Protein AF-A0A6T6HNT1-F1 (afdb_monomer_lite)

pLDDT: mean 76.23, std 19.54, range [31.5, 95.25]

Organism: NCBI:txid1486917

Foldseek 3Di:
DDDDDPDDDDDDPLPFAPQLADAAAQFDWDDDPDDPATFGDQHGPDPVSLCLLVPWFKFFAAPFFKWKWFFDPPDPLTDIWIWTKDKPQQDDDDPQWAAGPDGQHDQDDPSIGIIIHTLDCPDDDPLSNVLSVVVSVQCVVCVVVQVVVCVVSVHRMFIWGWHAQVSQVAPLAPNGTFIFTRVLRGDPDDWDSHPVGQLVCLLPPQEFGQGMWTDDDRHIHTDGNCNHPVVVPTPNPNVRYPDSGPSDDPPPD

Sequence (253 aa):
MMAASSESADEAPTTAAFNGGKMEHIFKFGDGEAQNDYQYIDEFHSDEAKRALEEGSLYFKIDGANGMIKMEDDEQDGRLIGLQRLDTKGKPMPNGCLELPPGQNPDTYSMHSYFYDPITLNVQGKKAIKRNKAMLQIIENHAEHIRSKMRESGTDFVSIEWVGAKFNKTPNVPEDVAIAIHSEQVCSDAMERTYGGMREYLLEAEQPSEGLIIFHVGKYWKLRSECFDRKCSFITNKAAARPPVFLAPIDQS

Structure (mmCIF, N/CA/C/O backbone):
data_AF-A0A6T6HNT1-F1
#
_entry.id   AF-A0A6T6HNT1-F1
#
loop_
_atom_site.group_PDB
_atom_site.id
_atom_site.type_symbol
_atom_site.label_atom_id
_atom_site.label_alt_id
_atom_site.label_comp_id
_atom_site.label_asym_id
_atom_site.label_entity_id
_atom_site.label_seq_id
_atom_site.pdbx_PDB_ins_code
_atom_site.Cartn_x
_atom_site.Cartn_y
_atom_site.Cartn_z
_atom_site.occupancy
_atom_site.B_iso_or_equiv
_atom_site.auth_seq_id
_atom_site.auth_comp_id
_atom_site.auth_asym_id
_atom_site.auth_atom_id
_atom_site.pdbx_PDB_model_num
ATOM 1 N N . MET A 1 1 ? 4.365 -52.875 -14.874 1.00 41.09 1 MET A N 1
ATOM 2 C CA . MET A 1 1 ? 3.590 -51.792 -15.513 1.00 41.09 1 MET A CA 1
ATOM 3 C C . MET A 1 1 ? 3.442 -50.701 -14.477 1.00 41.09 1 MET A C 1
ATOM 5 O O . MET A 1 1 ? 2.979 -50.997 -13.384 1.00 41.09 1 MET A O 1
ATOM 9 N N . MET A 1 2 ? 4.003 -49.528 -14.763 1.00 36.53 2 MET A N 1
ATOM 10 C CA . MET A 1 2 ? 4.139 -48.432 -13.808 1.00 36.53 2 MET A CA 1
ATOM 11 C C . MET A 1 2 ? 2.782 -47.777 -13.550 1.00 36.53 2 MET A C 1
ATOM 13 O O . MET A 1 2 ? 2.061 -47.463 -14.494 1.00 36.53 2 MET A O 1
ATOM 17 N N . ALA A 1 3 ? 2.450 -47.605 -12.273 1.00 34.59 3 ALA A N 1
ATOM 18 C CA . ALA A 1 3 ? 1.347 -46.764 -11.842 1.00 34.59 3 ALA A CA 1
ATOM 19 C C . ALA A 1 3 ? 1.748 -45.304 -12.074 1.00 34.59 3 ALA A C 1
ATOM 21 O O . ALA A 1 3 ? 2.806 -44.874 -11.616 1.00 34.59 3 ALA A O 1
ATOM 22 N N . ALA A 1 4 ? 0.922 -44.578 -12.821 1.00 33.25 4 ALA A N 1
ATOM 23 C CA . ALA A 1 4 ? 1.058 -43.144 -12.997 1.00 33.25 4 ALA A CA 1
ATOM 24 C C . ALA A 1 4 ? 0.854 -42.467 -11.635 1.00 33.25 4 ALA A C 1
ATOM 26 O O . ALA A 1 4 ? -0.225 -42.552 -11.048 1.00 33.25 4 ALA A O 1
ATOM 27 N N . SER A 1 5 ? 1.913 -41.845 -11.122 1.00 34.38 5 SER A N 1
ATOM 28 C CA . SER A 1 5 ? 1.835 -40.915 -10.006 1.00 34.38 5 SER A CA 1
ATOM 29 C C . SER A 1 5 ? 1.072 -39.684 -10.476 1.00 34.38 5 SER A C 1
ATOM 31 O O . SER A 1 5 ? 1.502 -39.003 -11.404 1.00 34.38 5 SER A O 1
ATOM 33 N N . SER A 1 6 ? -0.071 -39.426 -9.848 1.00 35.41 6 SER A N 1
ATOM 34 C CA . SER A 1 6 ? -0.764 -38.150 -9.938 1.00 35.41 6 SER A CA 1
ATOM 35 C C . SER A 1 6 ? 0.159 -37.070 -9.383 1.00 35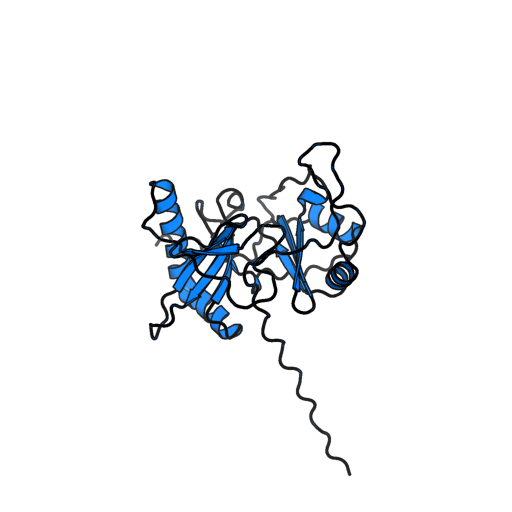.41 6 SER A C 1
ATOM 37 O O . SER A 1 6 ? 0.373 -37.007 -8.171 1.00 35.41 6 SER A O 1
ATOM 39 N N . GLU A 1 7 ? 0.725 -36.256 -10.267 1.00 35.44 7 GLU A N 1
ATOM 40 C CA . GLU A 1 7 ? 1.289 -34.969 -9.886 1.00 35.44 7 GLU A CA 1
ATOM 41 C C . GLU A 1 7 ? 0.151 -34.155 -9.269 1.00 35.44 7 GLU A C 1
ATOM 43 O O . GLU A 1 7 ? -0.849 -33.832 -9.915 1.00 35.44 7 GLU A O 1
ATOM 48 N N . SER A 1 8 ? 0.263 -33.944 -7.961 1.00 33.34 8 SER A N 1
ATOM 49 C CA . SER A 1 8 ? -0.523 -32.979 -7.215 1.00 33.34 8 SER A CA 1
ATOM 50 C C . SER A 1 8 ? -0.359 -31.629 -7.895 1.00 33.34 8 SER A C 1
ATOM 52 O O . SER A 1 8 ? 0.759 -31.126 -7.976 1.00 33.34 8 SER A O 1
ATOM 54 N N . ALA A 1 9 ? -1.461 -31.071 -8.395 1.00 34.91 9 ALA A N 1
ATOM 55 C CA . ALA A 1 9 ? -1.507 -29.679 -8.803 1.00 34.91 9 ALA A CA 1
ATOM 56 C C . ALA A 1 9 ? -1.016 -28.832 -7.625 1.00 34.91 9 ALA A C 1
ATOM 58 O O . ALA A 1 9 ? -1.565 -28.937 -6.526 1.00 34.91 9 ALA A O 1
ATOM 59 N N . ASP A 1 10 ? 0.055 -28.086 -7.883 1.00 32.84 10 ASP A N 1
ATOM 60 C CA . ASP A 1 10 ? 0.734 -27.198 -6.956 1.00 32.84 10 ASP A CA 1
ATOM 61 C C . ASP A 1 10 ? -0.273 -26.431 -6.095 1.00 32.84 10 ASP A C 1
ATOM 63 O O . ASP A 1 10 ? -1.147 -25.720 -6.603 1.00 32.84 10 ASP A O 1
ATOM 67 N N . GLU A 1 11 ? -0.152 -26.593 -4.777 1.00 32.50 11 GLU A N 1
ATOM 68 C CA . GLU A 1 11 ? -0.784 -25.695 -3.823 1.00 32.50 11 GLU A CA 1
ATOM 69 C C . GLU A 1 11 ? -0.364 -24.272 -4.198 1.00 32.50 11 GLU A C 1
ATOM 71 O O . GLU A 1 11 ? 0.827 -23.953 -4.255 1.00 32.50 11 GLU A O 1
ATOM 76 N N . ALA A 1 12 ? -1.350 -23.427 -4.512 1.00 31.50 12 ALA A N 1
ATOM 77 C CA . ALA A 1 12 ? -1.112 -22.015 -4.752 1.00 31.50 12 ALA A CA 1
ATOM 78 C C . ALA A 1 12 ? -0.276 -21.472 -3.582 1.00 31.50 12 ALA A C 1
ATOM 80 O O . ALA A 1 12 ? -0.626 -21.743 -2.429 1.00 31.50 12 ALA A O 1
ATOM 81 N N . PRO A 1 13 ? 0.828 -20.751 -3.848 1.00 34.56 13 PRO A N 1
ATOM 82 C CA . PRO A 1 13 ? 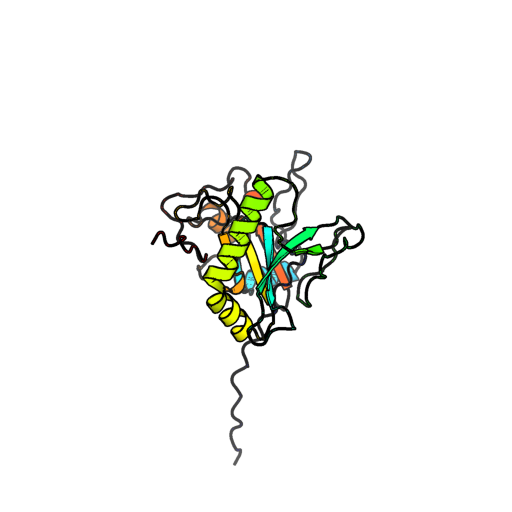1.700 -20.278 -2.790 1.00 34.56 13 PRO A CA 1
ATOM 83 C C . PRO A 1 13 ? 0.855 -19.489 -1.798 1.00 34.56 13 PRO A C 1
ATOM 85 O O . PRO A 1 13 ? 0.147 -18.557 -2.191 1.00 34.56 13 PRO A O 1
ATOM 88 N N . THR A 1 14 ? 0.927 -19.895 -0.528 1.00 41.06 14 THR A N 1
ATOM 89 C CA . THR A 1 14 ? 0.446 -19.136 0.626 1.00 41.06 14 THR A CA 1
ATOM 90 C C . THR A 1 14 ? 0.793 -17.683 0.361 1.00 41.06 14 THR A C 1
ATOM 92 O O . THR A 1 14 ? 1.970 -17.345 0.207 1.00 41.06 14 THR A O 1
ATOM 95 N N . THR A 1 15 ? -0.229 -16.851 0.168 1.00 45.19 15 THR A N 1
ATOM 96 C CA . THR A 1 15 ? -0.067 -15.461 -0.246 1.00 45.19 15 THR A CA 1
ATOM 97 C C . THR A 1 15 ? 0.892 -14.800 0.727 1.00 45.19 15 THR A C 1
ATOM 99 O O . THR A 1 15 ? 0.579 -14.597 1.897 1.00 45.19 15 THR A O 1
ATOM 102 N N . ALA A 1 16 ? 2.111 -14.537 0.257 1.00 50.47 16 ALA A N 1
ATOM 103 C CA . ALA A 1 16 ? 3.174 -13.992 1.072 1.00 50.47 16 ALA A CA 1
ATOM 104 C C . ALA A 1 16 ? 2.725 -12.612 1.561 1.00 50.47 16 ALA A C 1
ATOM 106 O O . ALA A 1 16 ? 2.681 -11.648 0.789 1.00 50.47 16 ALA A O 1
ATOM 107 N N . ALA A 1 17 ? 2.309 -12.553 2.824 1.00 67.00 17 ALA A N 1
ATOM 108 C CA . ALA A 1 17 ? 1.599 -11.413 3.361 1.00 67.00 17 ALA A CA 1
ATOM 109 C C . ALA A 1 17 ? 2.490 -10.169 3.292 1.00 67.00 17 ALA A C 1
ATOM 111 O O . ALA A 1 17 ? 3.593 -10.119 3.845 1.00 67.00 17 ALA A O 1
ATOM 112 N N . PHE A 1 18 ? 2.026 -9.164 2.555 1.00 79.38 18 PHE A N 1
ATOM 113 C CA . PHE A 1 18 ? 2.637 -7.849 2.570 1.00 79.38 18 PHE A CA 1
ATOM 114 C C . PHE A 1 18 ? 2.550 -7.323 4.013 1.00 79.38 18 PHE A C 1
ATOM 116 O O . PHE A 1 18 ? 1.462 -7.127 4.544 1.00 79.38 18 PHE A O 1
ATOM 123 N N . ASN A 1 19 ? 3.693 -7.145 4.673 1.00 82.62 19 ASN A N 1
ATOM 124 C CA . ASN A 1 19 ? 3.762 -6.811 6.101 1.00 82.62 19 ASN A CA 1
ATOM 125 C C . ASN A 1 19 ? 3.863 -5.309 6.376 1.00 82.62 19 ASN A C 1
ATOM 127 O O . ASN A 1 19 ? 4.109 -4.925 7.510 1.00 82.62 19 ASN A O 1
ATOM 131 N N . GLY A 1 20 ? 3.760 -4.455 5.355 1.00 83.00 20 GLY A N 1
ATOM 132 C CA . GLY A 1 20 ? 3.944 -3.014 5.516 1.00 83.00 20 GLY A CA 1
ATOM 133 C C . GLY A 1 20 ? 5.391 -2.541 5.576 1.00 83.00 20 GLY A C 1
ATOM 134 O O . GLY A 1 20 ? 5.615 -1.344 5.738 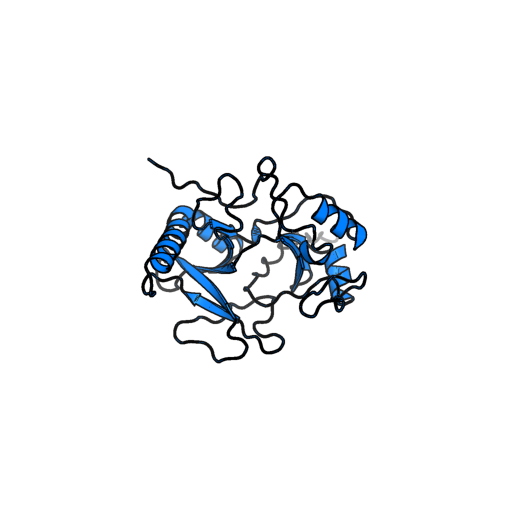1.00 83.00 20 GLY A O 1
ATOM 135 N N . GLY A 1 21 ? 6.386 -3.410 5.393 1.00 85.62 21 GLY A N 1
ATOM 136 C CA . GLY A 1 21 ? 7.787 -2.991 5.328 1.00 85.62 21 GLY A CA 1
ATOM 137 C C . GLY A 1 21 ? 8.110 -2.086 4.127 1.00 85.62 21 GLY A C 1
ATOM 138 O O . GLY A 1 21 ? 7.247 -1.684 3.331 1.00 85.62 21 GLY A O 1
ATOM 139 N N . LYS A 1 22 ? 9.389 -1.735 3.974 1.00 87.50 22 LYS A N 1
ATOM 140 C CA . LYS A 1 22 ? 9.846 -0.901 2.854 1.00 87.50 22 LYS A CA 1
ATOM 141 C C . LYS A 1 22 ? 9.793 -1.670 1.532 1.00 87.50 22 LYS A C 1
ATOM 143 O O . LYS A 1 22 ? 10.409 -2.715 1.402 1.00 87.50 22 LYS A O 1
ATOM 148 N N . MET A 1 23 ? 9.155 -1.084 0.521 1.00 89.94 23 MET A N 1
ATOM 149 C CA . MET A 1 23 ? 9.309 -1.520 -0.872 1.00 89.94 23 MET A CA 1
ATOM 150 C C . MET A 1 23 ? 10.455 -0.769 -1.552 1.00 89.94 23 MET A C 1
ATOM 152 O O . MET A 1 23 ? 10.563 0.462 -1.424 1.00 89.94 23 MET A O 1
ATOM 156 N N . GLU A 1 24 ? 11.256 -1.503 -2.316 1.00 90.00 24 GLU A N 1
ATOM 157 C CA . GLU A 1 24 ? 12.259 -0.953 -3.230 1.00 90.00 24 GLU A CA 1
ATOM 158 C C . GLU A 1 24 ? 11.620 -0.508 -4.548 1.00 90.00 24 GLU A C 1
ATOM 160 O O . GLU A 1 24 ? 10.463 -0.809 -4.845 1.00 90.00 24 GLU A O 1
ATOM 165 N N . HIS A 1 25 ? 12.361 0.268 -5.332 1.00 91.81 25 HIS A N 1
ATOM 166 C CA . HIS A 1 25 ? 11.899 0.745 -6.627 1.00 91.81 25 HIS A CA 1
ATOM 167 C C . HIS A 1 25 ? 12.390 -0.159 -7.751 1.00 91.81 25 HIS A C 1
ATOM 169 O O . HIS A 1 25 ? 13.504 -0.665 -7.679 1.00 91.81 25 HIS A O 1
ATOM 175 N N . ILE A 1 26 ? 11.572 -0.342 -8.791 1.00 93.88 26 ILE A N 1
ATOM 176 C CA . ILE A 1 26 ? 11.986 -1.123 -9.969 1.00 93.88 26 ILE A CA 1
ATOM 177 C C . ILE A 1 26 ? 13.115 -0.419 -10.725 1.00 93.88 26 ILE A C 1
ATOM 179 O O . ILE A 1 26 ? 14.105 -1.044 -11.098 1.00 93.88 26 ILE A O 1
ATOM 183 N N . PHE A 1 27 ? 12.972 0.890 -10.930 1.00 92.19 27 PHE A N 1
ATOM 184 C CA . PHE A 1 27 ? 13.958 1.724 -11.608 1.00 92.19 27 PHE A CA 1
ATOM 185 C C . PHE A 1 27 ? 14.781 2.527 -10.599 1.00 92.19 27 PHE A C 1
ATOM 187 O O . PHE A 1 27 ? 14.302 2.873 -9.511 1.00 92.19 27 PHE A O 1
ATOM 194 N N . LYS A 1 28 ? 16.029 2.831 -10.959 1.00 90.00 28 LYS A N 1
ATOM 195 C CA . LYS A 1 28 ? 16.897 3.727 -10.192 1.00 90.00 28 LYS A CA 1
ATOM 196 C C . LYS A 1 28 ? 16.370 5.157 -10.233 1.00 90.00 28 LYS A C 1
ATOM 198 O O . LYS A 1 28 ? 15.693 5.564 -11.175 1.00 90.00 28 LYS A O 1
ATOM 203 N N . PHE A 1 29 ? 16.750 5.933 -9.223 1.00 86.12 29 PHE A N 1
ATOM 204 C CA . PHE A 1 29 ? 16.564 7.377 -9.230 1.00 86.12 29 PHE A CA 1
ATOM 205 C C . PHE A 1 29 ? 17.805 8.079 -9.765 1.00 86.12 29 PHE A C 1
ATOM 207 O O . PHE A 1 29 ? 18.916 7.761 -9.348 1.00 86.12 29 PHE A O 1
ATOM 214 N N . GLY A 1 30 ? 17.595 9.045 -10.654 1.00 78.44 30 GLY A N 1
ATOM 215 C CA . GLY A 1 30 ? 18.583 10.070 -10.971 1.00 78.44 30 GLY A CA 1
ATOM 216 C C . GLY A 1 30 ? 18.408 11.295 -10.074 1.00 78.44 30 GLY A C 1
ATOM 217 O O . GLY A 1 30 ? 17.302 11.567 -9.587 1.00 78.44 30 GLY A O 1
ATOM 218 N N . ASP A 1 31 ? 19.493 12.042 -9.881 1.00 69.62 31 ASP A N 1
ATOM 219 C CA . ASP A 1 31 ? 19.442 13.364 -9.260 1.00 69.62 31 ASP A CA 1
ATOM 220 C C . ASP A 1 31 ? 18.725 14.331 -10.212 1.00 69.62 31 ASP A C 1
ATOM 222 O O . ASP A 1 31 ? 19.143 14.528 -11.354 1.00 69.62 31 ASP A O 1
ATOM 226 N N . GLY A 1 32 ? 17.615 14.919 -9.763 1.00 60.66 32 GLY A N 1
ATOM 227 C CA . GLY A 1 32 ? 16.953 15.989 -10.506 1.00 60.66 32 GLY A CA 1
ATOM 228 C C . GLY A 1 32 ? 17.744 17.297 -10.432 1.00 60.66 32 GLY A C 1
ATOM 229 O O . GLY A 1 32 ? 18.479 17.536 -9.478 1.00 60.66 32 GLY A O 1
ATOM 230 N N . GLU A 1 33 ? 17.533 18.199 -11.395 1.00 52.12 33 GLU A N 1
ATOM 231 C CA . GLU A 1 33 ? 18.174 19.532 -11.427 1.00 52.12 33 GLU A CA 1
ATOM 232 C C . GLU A 1 33 ? 17.827 20.425 -10.213 1.00 52.12 33 GLU A C 1
ATOM 234 O O . GLU A 1 33 ? 18.455 21.459 -9.989 1.00 52.12 33 GLU A O 1
ATOM 239 N N . ALA A 1 34 ? 16.842 20.025 -9.404 1.00 53.97 34 ALA A N 1
ATOM 240 C CA . ALA A 1 34 ? 16.455 20.675 -8.160 1.00 53.97 34 ALA A CA 1
ATOM 241 C C . ALA A 1 34 ? 16.588 19.709 -6.969 1.00 53.97 34 ALA A C 1
ATOM 243 O O . ALA A 1 34 ? 16.446 18.495 -7.088 1.00 53.97 34 ALA A O 1
ATOM 244 N N . GLN A 1 35 ? 16.856 20.268 -5.790 1.00 45.00 35 GLN A N 1
ATOM 245 C CA . GLN A 1 35 ? 17.428 19.568 -4.632 1.00 45.00 35 GLN A CA 1
ATOM 246 C C . GLN A 1 35 ? 16.512 18.553 -3.908 1.00 45.00 35 GLN A C 1
ATOM 248 O O . GLN A 1 35 ? 16.880 18.083 -2.839 1.00 45.00 35 GLN A O 1
ATOM 253 N N . ASN A 1 36 ? 15.330 18.211 -4.433 1.00 51.50 36 ASN A N 1
ATOM 254 C CA . ASN A 1 36 ? 14.349 17.334 -3.761 1.00 51.50 36 ASN A CA 1
ATOM 255 C C . ASN A 1 36 ? 13.556 16.436 -4.725 1.00 51.50 36 ASN A C 1
ATOM 257 O O . ASN A 1 36 ? 12.408 16.081 -4.469 1.00 51.50 36 ASN A O 1
ATOM 261 N N . ASP A 1 37 ? 14.142 16.122 -5.872 1.00 63.03 37 ASP A N 1
ATOM 262 C CA . ASP A 1 37 ? 13.347 16.106 -7.087 1.00 63.03 37 ASP A CA 1
ATOM 263 C C . ASP A 1 37 ? 13.731 14.917 -7.983 1.00 63.03 37 ASP A C 1
ATOM 265 O O . ASP A 1 37 ? 14.007 15.057 -9.173 1.00 63.03 37 ASP A O 1
ATOM 269 N N . TYR A 1 38 ? 13.750 13.734 -7.363 1.00 71.94 38 TYR A N 1
ATOM 270 C CA . TYR A 1 38 ? 14.156 12.458 -7.955 1.00 71.94 38 TYR A CA 1
ATOM 271 C C . TYR A 1 38 ? 13.210 11.990 -9.069 1.00 71.94 38 TYR A C 1
ATOM 273 O O . TYR A 1 38 ? 11.985 12.008 -8.915 1.00 71.94 38 TYR A O 1
ATOM 281 N N . GLN A 1 39 ? 13.787 11.505 -10.167 1.00 83.75 39 GLN A N 1
ATOM 282 C CA . GLN A 1 39 ? 13.070 10.915 -11.305 1.00 83.75 39 GLN A CA 1
ATOM 283 C C . GLN A 1 39 ? 13.603 9.519 -11.603 1.00 83.75 39 GLN A C 1
ATOM 285 O O . GLN A 1 39 ? 14.764 9.227 -11.308 1.00 83.75 39 GLN A O 1
ATOM 290 N N . TYR A 1 40 ? 12.769 8.658 -12.187 1.00 84.81 40 TYR A N 1
ATOM 291 C CA . TYR A 1 40 ? 13.258 7.384 -12.695 1.00 84.81 40 TYR A CA 1
ATOM 292 C C . TYR A 1 40 ? 14.135 7.607 -13.913 1.00 84.81 40 TYR A C 1
ATOM 294 O O . TYR A 1 40 ? 13.701 8.207 -14.897 1.00 84.81 40 TYR A O 1
ATOM 302 N N . ILE A 1 41 ? 15.340 7.057 -13.857 1.00 83.50 41 ILE A N 1
ATOM 303 C CA . ILE A 1 41 ? 16.173 6.888 -15.043 1.00 83.50 41 ILE A CA 1
ATOM 304 C C . ILE A 1 41 ? 15.849 5.545 -15.699 1.00 83.50 41 ILE A C 1
ATOM 306 O O . ILE A 1 41 ? 15.321 4.645 -15.042 1.00 83.50 41 ILE A O 1
ATOM 310 N N . ASP A 1 42 ? 16.166 5.416 -16.986 1.00 86.12 42 ASP A N 1
ATOM 311 C CA . ASP A 1 42 ? 16.002 4.179 -17.765 1.00 86.12 42 ASP A CA 1
ATOM 312 C C . ASP A 1 42 ? 17.079 3.138 -17.394 1.00 86.12 42 ASP A C 1
ATOM 314 O O . ASP A 1 42 ? 17.859 2.656 -18.210 1.00 86.12 42 ASP A O 1
ATOM 318 N N . GLU A 1 43 ? 17.175 2.851 -16.096 1.00 90.06 43 GLU A N 1
ATOM 319 C CA . GLU A 1 43 ? 18.036 1.835 -15.514 1.00 90.06 43 GLU A CA 1
ATOM 320 C C . GLU A 1 43 ? 17.294 1.128 -14.381 1.00 90.06 43 GLU A C 1
ATOM 322 O O . GLU A 1 43 ? 16.739 1.759 -13.476 1.00 90.06 43 GLU A O 1
ATOM 327 N N . PHE A 1 44 ? 17.332 -0.202 -14.382 1.00 91.56 44 PHE A N 1
ATOM 328 C CA . PHE A 1 44 ? 16.780 -1.008 -13.296 1.00 91.56 44 PHE A CA 1
ATOM 329 C C . PHE A 1 44 ? 17.601 -0.864 -12.015 1.00 91.56 44 PHE A C 1
ATOM 331 O O . PHE A 1 44 ? 18.828 -0.763 -12.056 1.00 91.56 44 PHE A O 1
ATOM 338 N N . HIS A 1 45 ? 16.929 -0.898 -10.863 1.00 90.75 45 HIS A N 1
ATOM 339 C CA . HIS A 1 45 ? 17.581 -0.869 -9.553 1.00 90.75 45 HIS A CA 1
ATOM 340 C C . HIS A 1 45 ? 18.524 -2.063 -9.357 1.00 90.75 45 HIS A C 1
ATOM 342 O O . HIS A 1 45 ? 19.610 -1.912 -8.799 1.00 90.75 45 HIS A O 1
ATOM 348 N N . SER A 1 46 ? 18.125 -3.230 -9.863 1.00 93.19 46 SER A N 1
ATOM 349 C CA . SER A 1 46 ? 18.902 -4.468 -9.860 1.00 93.19 46 SER A CA 1
ATOM 350 C C . SER A 1 46 ? 18.394 -5.434 -10.940 1.00 93.19 46 SER A C 1
ATOM 352 O O . SER A 1 46 ? 17.311 -5.243 -11.498 1.00 93.19 46 SER A O 1
ATOM 354 N N . ASP A 1 47 ? 19.134 -6.515 -11.200 1.00 94.75 47 ASP A N 1
ATOM 355 C CA . ASP A 1 47 ? 18.663 -7.604 -12.075 1.00 94.75 47 ASP A CA 1
ATOM 356 C C . ASP A 1 47 ? 17.398 -8.281 -11.526 1.00 94.75 47 ASP A C 1
ATOM 358 O O . ASP A 1 47 ? 16.550 -8.752 -12.282 1.00 94.75 47 ASP A O 1
ATOM 362 N N . GLU A 1 48 ? 17.252 -8.321 -10.199 1.00 93.69 48 GLU A N 1
ATOM 363 C CA . GLU A 1 48 ? 16.045 -8.815 -9.537 1.00 93.69 48 GLU A CA 1
ATOM 364 C C . GLU A 1 48 ? 14.848 -7.901 -9.821 1.00 93.69 48 GLU A C 1
ATOM 366 O O . GLU A 1 48 ? 13.776 -8.395 -10.150 1.00 93.69 48 GLU A O 1
ATOM 371 N N . ALA A 1 49 ? 15.043 -6.579 -9.786 1.00 93.12 49 ALA A N 1
ATOM 372 C CA . ALA A 1 49 ? 14.011 -5.606 -10.129 1.00 93.12 49 ALA A CA 1
ATOM 373 C C . ALA A 1 49 ? 13.538 -5.754 -11.583 1.00 93.12 49 ALA A C 1
ATOM 375 O O . ALA A 1 49 ? 12.346 -5.650 -11.869 1.00 93.12 49 ALA A O 1
ATOM 376 N N . LYS A 1 50 ? 14.473 -6.030 -12.500 1.00 93.94 50 LYS A N 1
ATOM 377 C CA . LYS A 1 50 ? 14.155 -6.309 -13.901 1.00 93.94 50 LYS A CA 1
ATOM 378 C C . LYS A 1 50 ? 13.288 -7.561 -14.041 1.00 93.94 50 LYS A C 1
ATOM 380 O O . LYS A 1 50 ? 12.216 -7.481 -14.634 1.00 93.94 50 LYS A O 1
ATOM 385 N N . ARG A 1 51 ? 13.708 -8.685 -13.446 1.00 94.06 51 ARG A N 1
ATOM 386 C CA . ARG A 1 51 ? 12.914 -9.927 -13.459 1.00 94.06 51 ARG A CA 1
ATOM 387 C C . ARG A 1 51 ? 11.546 -9.732 -12.818 1.00 94.06 51 ARG A C 1
ATOM 389 O O . ARG A 1 51 ? 10.550 -10.204 -13.350 1.00 94.06 51 ARG A O 1
ATOM 396 N N . ALA A 1 52 ? 11.483 -8.984 -11.717 1.00 93.19 52 ALA A N 1
ATOM 397 C CA . ALA A 1 52 ? 10.223 -8.663 -11.070 1.00 93.19 52 ALA A CA 1
ATOM 398 C C . ALA A 1 52 ? 9.276 -7.928 -12.020 1.00 93.19 52 ALA A C 1
ATOM 400 O O . ALA A 1 52 ? 8.106 -8.290 -12.100 1.00 93.19 52 ALA A O 1
ATOM 401 N N . LEU A 1 53 ? 9.770 -6.944 -12.781 1.00 92.38 53 LEU A N 1
ATOM 402 C CA . LEU A 1 53 ? 8.955 -6.283 -13.796 1.00 92.38 53 LEU A CA 1
ATOM 403 C C . LEU A 1 53 ? 8.475 -7.280 -14.857 1.00 92.38 53 LEU A C 1
ATOM 405 O O . LEU A 1 53 ? 7.285 -7.328 -15.140 1.00 92.38 53 LEU A O 1
ATOM 409 N N . GLU A 1 54 ? 9.369 -8.090 -15.416 1.00 90.94 54 GLU A N 1
ATOM 410 C CA . GLU A 1 54 ? 9.068 -9.006 -16.525 1.00 90.94 54 GLU A CA 1
ATOM 411 C C . GLU A 1 54 ? 8.095 -10.132 -16.126 1.00 90.94 54 GLU A C 1
ATOM 413 O O . GLU A 1 54 ? 7.211 -10.484 -16.905 1.00 90.94 54 GLU A O 1
ATOM 418 N N . GLU A 1 55 ? 8.195 -10.646 -14.899 1.00 90.94 55 GLU A N 1
ATOM 419 C CA . GLU A 1 55 ? 7.549 -11.901 -14.480 1.00 90.94 55 GLU A CA 1
ATOM 420 C C . GLU A 1 55 ? 6.545 -11.730 -13.328 1.00 90.94 55 GLU A C 1
ATOM 422 O O . GLU A 1 55 ? 5.726 -12.611 -13.078 1.00 90.94 55 GLU A O 1
ATOM 427 N N . GLY A 1 56 ? 6.604 -10.618 -12.593 1.00 90.62 56 GLY A N 1
ATOM 428 C CA . GLY A 1 56 ? 5.876 -10.449 -11.337 1.00 90.62 56 GLY A CA 1
ATOM 429 C C . GLY A 1 56 ? 4.369 -10.235 -11.483 1.00 90.62 56 GLY A C 1
ATOM 430 O O . GLY A 1 56 ? 3.855 -9.835 -12.534 1.00 90.62 56 GLY A O 1
ATOM 431 N N . SER A 1 57 ? 3.653 -10.450 -10.383 1.00 90.31 57 SER A N 1
ATOM 432 C CA . SER A 1 57 ? 2.238 -10.096 -10.257 1.00 90.31 57 SER A CA 1
ATOM 433 C C . SER A 1 57 ? 2.096 -8.593 -10.041 1.00 90.31 57 SER A C 1
ATOM 435 O O . SER A 1 57 ? 2.799 -8.017 -9.208 1.00 90.31 57 SER A O 1
ATOM 437 N N . LEU A 1 58 ? 1.189 -7.961 -10.784 1.00 88.62 58 LEU A N 1
ATOM 438 C CA . LEU A 1 58 ? 0.972 -6.518 -10.751 1.00 88.62 58 LEU A CA 1
ATOM 439 C C . LEU A 1 58 ? -0.216 -6.166 -9.861 1.00 88.62 58 LEU A C 1
ATOM 441 O O . LEU A 1 58 ? -1.267 -6.801 -9.927 1.00 88.62 58 LEU A O 1
ATOM 445 N N . TYR A 1 59 ? -0.059 -5.100 -9.088 1.00 87.44 59 TYR A N 1
ATOM 446 C CA . TYR A 1 59 ? -1.106 -4.514 -8.268 1.00 87.44 59 TYR A CA 1
ATOM 447 C C . TYR A 1 59 ? -1.114 -2.999 -8.466 1.00 87.44 59 TYR A C 1
ATOM 449 O O . TYR A 1 59 ? -0.063 -2.375 -8.624 1.00 87.44 59 TYR A O 1
ATOM 457 N N . PHE A 1 60 ? -2.290 -2.386 -8.442 1.00 84.94 60 PHE A N 1
ATOM 458 C CA . PHE A 1 60 ? -2.418 -0.938 -8.411 1.00 84.94 60 PHE A CA 1
ATOM 459 C C . PHE A 1 60 ? -1.845 -0.392 -7.110 1.00 84.94 60 PHE A C 1
ATOM 461 O O . PHE A 1 60 ? -2.083 -0.936 -6.036 1.00 84.94 60 PHE A O 1
ATOM 468 N N . LYS A 1 61 ? -1.098 0.709 -7.197 1.00 84.25 61 LYS A N 1
ATOM 469 C CA . LYS A 1 61 ? -0.674 1.445 -6.013 1.00 84.25 61 LYS A CA 1
ATOM 470 C C . LYS A 1 61 ? -1.651 2.587 -5.766 1.00 84.25 61 LYS A C 1
ATOM 472 O O . LYS A 1 61 ? -1.651 3.568 -6.500 1.00 84.25 61 LYS A O 1
ATOM 477 N N . ILE A 1 62 ? -2.419 2.512 -4.690 1.00 78.88 62 ILE A N 1
ATOM 478 C CA . ILE A 1 62 ? -3.279 3.619 -4.257 1.00 78.88 62 ILE A CA 1
ATOM 479 C C . ILE A 1 62 ? -2.468 4.617 -3.409 1.00 78.88 62 ILE A C 1
ATOM 481 O O . ILE A 1 62 ? -1.562 4.216 -2.669 1.00 78.88 62 ILE A O 1
ATOM 485 N N . ASP A 1 63 ? -2.776 5.916 -3.538 1.00 76.31 63 ASP A N 1
ATOM 486 C CA . ASP A 1 63 ? -2.237 6.956 -2.649 1.00 76.31 63 ASP A CA 1
ATOM 487 C C . ASP A 1 63 ? -2.948 6.873 -1.298 1.00 76.31 63 ASP A C 1
ATOM 489 O O . ASP A 1 63 ? -4.146 7.143 -1.163 1.00 76.31 63 ASP A O 1
ATOM 493 N N . GLY A 1 64 ? -2.195 6.440 -0.298 1.00 79.94 64 GLY A N 1
ATOM 494 C CA . GLY A 1 64 ? -2.701 6.112 1.017 1.00 79.94 64 GLY A CA 1
ATOM 495 C C . GLY A 1 64 ? -1.581 5.971 2.036 1.00 79.94 64 GLY A C 1
ATOM 496 O O . GLY A 1 64 ? -0.385 5.988 1.723 1.00 79.94 64 GLY A O 1
ATOM 497 N N . ALA A 1 65 ? -1.990 5.884 3.297 1.00 84.56 65 ALA A N 1
ATOM 498 C CA . ALA A 1 65 ? -1.101 5.499 4.372 1.00 84.56 65 ALA A CA 1
ATOM 499 C C . ALA A 1 65 ? -1.189 3.989 4.568 1.00 84.56 65 ALA A C 1
ATOM 501 O O . ALA A 1 65 ? -2.246 3.459 4.904 1.00 84.56 65 ALA A O 1
ATOM 502 N N . ASN A 1 66 ? -0.054 3.316 4.423 1.00 89.31 66 ASN A N 1
ATOM 503 C CA . ASN A 1 66 ? 0.011 1.880 4.611 1.00 89.31 66 ASN A CA 1
ATOM 504 C C . ASN A 1 66 ? -0.522 1.473 5.992 1.00 89.31 66 ASN A C 1
ATOM 506 O O . ASN A 1 66 ? -0.210 2.116 6.998 1.00 89.31 66 ASN A O 1
ATOM 510 N N . GLY A 1 67 ? -1.326 0.421 6.040 1.00 92.25 67 GLY A N 1
ATOM 511 C CA . GLY A 1 67 ? -2.020 -0.015 7.238 1.00 92.25 67 GLY A CA 1
ATOM 512 C C . GLY A 1 67 ? -2.151 -1.525 7.320 1.00 92.25 67 GLY A C 1
ATOM 513 O O . GLY A 1 67 ? -1.727 -2.277 6.440 1.00 92.25 67 GLY A O 1
ATOM 514 N N . MET A 1 68 ? -2.753 -1.957 8.415 1.00 93.81 68 MET A N 1
ATOM 515 C CA . MET A 1 68 ? -3.089 -3.348 8.660 1.00 93.81 68 MET A CA 1
ATOM 516 C C . MET A 1 68 ? -4.355 -3.407 9.503 1.00 93.81 68 MET A C 1
ATOM 518 O O . MET A 1 68 ? -4.603 -2.526 10.327 1.00 93.81 68 MET A O 1
ATOM 522 N N . ILE A 1 69 ? -5.157 -4.441 9.296 1.00 94.31 69 ILE A N 1
ATOM 523 C CA . ILE A 1 69 ? -6.225 -4.814 10.218 1.00 94.31 69 ILE A CA 1
ATOM 524 C C . ILE A 1 69 ? -5.850 -6.182 10.769 1.00 94.31 69 ILE A C 1
ATOM 526 O O . ILE A 1 69 ? -5.567 -7.085 9.984 1.00 94.31 69 ILE A O 1
ATOM 530 N N . LYS A 1 70 ? -5.806 -6.318 12.094 1.00 92.56 70 LYS A N 1
ATOM 531 C CA . LYS A 1 70 ? -5.420 -7.552 12.793 1.00 92.56 70 LYS A CA 1
ATOM 532 C C . LYS A 1 70 ? -6.576 -8.039 13.663 1.00 92.56 70 LYS A C 1
ATOM 534 O O . LYS A 1 70 ? -7.331 -7.222 14.185 1.00 92.56 70 LYS A O 1
ATOM 539 N N . MET A 1 71 ? -6.706 -9.346 13.817 1.00 91.00 71 MET A N 1
ATOM 540 C CA . MET A 1 71 ? -7.537 -9.981 14.831 1.00 91.00 71 MET A CA 1
ATOM 541 C C . MET A 1 71 ? -6.799 -9.992 16.182 1.00 91.00 71 MET A C 1
ATOM 543 O O . MET A 1 71 ? -5.625 -10.353 16.245 1.00 91.00 71 MET A O 1
ATOM 547 N N . GLU A 1 72 ? -7.452 -9.551 17.258 1.00 87.12 72 GLU A N 1
ATOM 548 C CA . GLU A 1 72 ? -6.937 -9.750 18.620 1.00 87.12 72 GLU A CA 1
ATOM 549 C C . GLU A 1 72 ? -7.089 -11.223 19.035 1.00 87.12 72 GLU A C 1
ATOM 551 O O . GLU A 1 72 ? -8.133 -11.835 18.807 1.00 87.12 72 GLU A O 1
ATOM 556 N N . ASP A 1 73 ? -6.039 -11.773 19.652 1.00 70.44 73 ASP A N 1
ATOM 557 C CA . ASP A 1 73 ? -5.859 -13.211 19.907 1.00 70.44 73 ASP A CA 1
ATOM 558 C C . ASP A 1 73 ? -6.824 -13.807 20.968 1.00 70.44 73 ASP A C 1
ATOM 560 O O . ASP A 1 73 ? -6.901 -15.026 21.109 1.00 70.44 73 ASP A O 1
ATOM 564 N N . ASP A 1 74 ? -7.586 -12.977 21.695 1.00 59.12 74 ASP A N 1
ATOM 565 C CA . ASP A 1 74 ? -8.302 -13.361 22.930 1.00 59.12 74 ASP A CA 1
ATOM 566 C C . ASP A 1 74 ? -9.841 -13.499 22.815 1.00 59.12 74 ASP A C 1
ATOM 568 O O . ASP A 1 74 ? -10.511 -13.737 23.823 1.00 59.12 74 ASP A O 1
ATOM 572 N N . GLU A 1 75 ? -10.448 -13.400 21.625 1.00 56.12 75 GLU A N 1
ATOM 573 C CA . GLU A 1 75 ? -11.913 -13.515 21.472 1.00 56.12 75 GLU A CA 1
ATOM 574 C C . GLU A 1 75 ? -12.328 -14.564 20.428 1.00 56.12 75 GLU A C 1
ATOM 576 O O . GLU A 1 75 ? -11.796 -14.602 19.323 1.00 56.12 75 GLU A O 1
ATOM 581 N N . GLN A 1 76 ? -13.332 -15.396 20.752 1.00 51.34 76 GLN A N 1
ATOM 582 C CA . GLN A 1 76 ? -13.866 -16.455 19.869 1.00 51.34 76 GLN A CA 1
ATOM 583 C C . GLN A 1 76 ? -14.402 -15.939 18.517 1.00 51.34 76 GLN A C 1
ATOM 585 O O . GLN A 1 76 ? -14.455 -16.717 17.569 1.00 51.34 76 GLN A O 1
ATOM 590 N N . ASP A 1 77 ? -14.723 -14.642 18.422 1.00 61.53 77 ASP A N 1
ATOM 591 C CA . ASP A 1 77 ? -15.102 -13.935 17.186 1.00 61.53 77 ASP A CA 1
ATOM 592 C C . ASP A 1 77 ? -14.112 -12.813 16.801 1.00 61.53 77 ASP A C 1
ATOM 594 O O . ASP A 1 77 ? -14.392 -12.014 15.901 1.00 61.53 77 ASP A O 1
ATOM 598 N N . GLY A 1 78 ? -12.959 -12.763 17.481 1.00 72.19 78 GLY A N 1
ATOM 599 C CA . GLY A 1 78 ? -11.799 -11.922 17.205 1.00 72.19 78 GLY A CA 1
ATOM 600 C C . GLY A 1 78 ? -12.119 -10.456 16.928 1.00 72.19 78 GLY A C 1
ATOM 601 O O . GLY A 1 78 ? -12.447 -10.077 15.795 1.00 72.19 78 GLY A O 1
ATOM 602 N N . ARG A 1 79 ? -11.978 -9.590 17.936 1.00 88.62 79 ARG A N 1
ATOM 603 C CA . ARG A 1 79 ? -12.063 -8.146 17.716 1.00 88.62 79 ARG A CA 1
ATOM 604 C C . ARG A 1 79 ? -11.029 -7.712 16.677 1.00 88.62 79 ARG A C 1
ATOM 606 O O . ARG A 1 79 ? -9.839 -7.987 16.808 1.00 88.62 79 ARG A O 1
ATOM 613 N N . LEU A 1 80 ? -11.487 -6.996 15.653 1.00 93.50 80 LEU A N 1
ATOM 614 C CA . LEU A 1 80 ? -10.608 -6.407 14.651 1.00 93.50 80 LEU A CA 1
ATOM 615 C C . LEU A 1 80 ? -10.051 -5.075 15.158 1.00 93.50 80 LEU A C 1
ATOM 617 O O . LEU A 1 80 ? -10.803 -4.192 15.579 1.00 93.50 80 LEU A O 1
ATOM 621 N N . ILE A 1 81 ? -8.736 -4.909 15.060 1.00 93.81 81 ILE A N 1
ATOM 622 C CA . ILE A 1 81 ? -8.043 -3.656 15.353 1.00 93.81 81 ILE A CA 1
ATOM 623 C C . ILE A 1 81 ? -7.458 -3.061 14.078 1.00 93.81 81 ILE A C 1
ATOM 625 O O . ILE A 1 81 ? -6.861 -3.755 13.258 1.00 93.81 81 ILE A O 1
ATOM 629 N N . GLY A 1 82 ? -7.635 -1.752 13.914 1.00 95.00 82 GLY A N 1
ATOM 630 C CA . GLY A 1 82 ? -7.027 -0.988 12.831 1.00 95.00 82 GLY A CA 1
ATOM 631 C C . GLY A 1 82 ? -5.657 -0.468 13.234 1.00 95.00 82 GLY A C 1
ATOM 632 O O . GLY A 1 82 ? -5.496 0.081 14.322 1.00 95.00 82 GLY A O 1
ATOM 633 N N . LEU A 1 83 ? -4.686 -0.590 12.340 1.00 95.12 83 LEU A N 1
ATOM 634 C CA . LEU A 1 83 ? -3.303 -0.185 12.553 1.00 95.12 83 LEU A CA 1
ATOM 635 C C . LEU A 1 83 ? -2.834 0.677 11.375 1.00 95.12 83 LEU A C 1
ATOM 637 O O . LEU A 1 83 ? -3.126 0.372 10.217 1.00 95.12 83 LEU A O 1
ATOM 641 N N . GLN A 1 84 ? -2.088 1.745 11.647 1.00 93.38 84 GLN A N 1
ATOM 642 C CA . GLN A 1 84 ? -1.411 2.557 10.626 1.00 93.38 84 GLN A CA 1
ATOM 643 C C . GLN A 1 84 ? 0.100 2.373 10.736 1.00 93.38 84 GLN A C 1
ATOM 645 O O . GLN A 1 84 ? 0.642 2.301 11.837 1.00 93.38 84 GLN A O 1
ATOM 650 N N . ARG A 1 85 ? 0.803 2.314 9.605 1.00 93.06 85 ARG A N 1
ATOM 651 C CA . ARG A 1 85 ? 2.258 2.213 9.618 1.00 93.06 85 ARG A CA 1
ATOM 652 C C . ARG A 1 85 ? 2.877 3.517 10.111 1.00 93.06 85 ARG A C 1
ATOM 654 O O . ARG A 1 85 ? 2.624 4.590 9.563 1.00 93.06 85 ARG A O 1
ATOM 661 N N . LEU A 1 86 ? 3.761 3.397 11.088 1.00 91.69 86 LEU A N 1
ATOM 662 C CA . LEU A 1 86 ? 4.608 4.452 11.612 1.00 91.69 86 LEU A CA 1
ATOM 663 C C . LEU A 1 86 ? 6.043 4.262 11.112 1.00 91.69 86 LEU A C 1
ATOM 665 O O . LEU A 1 86 ? 6.579 3.163 11.159 1.00 91.69 86 LEU A O 1
ATOM 669 N N . ASP A 1 87 ? 6.676 5.348 10.676 1.00 91.44 87 ASP A N 1
ATOM 670 C CA . ASP A 1 87 ? 8.111 5.414 10.391 1.00 91.44 87 ASP A CA 1
ATOM 671 C C . ASP A 1 87 ? 8.790 6.238 11.489 1.00 91.44 87 ASP A C 1
ATOM 673 O O . ASP A 1 87 ? 8.587 7.454 11.586 1.00 91.44 87 ASP A O 1
ATOM 677 N N . THR A 1 88 ? 9.582 5.587 12.340 1.00 90.06 88 THR A N 1
ATOM 678 C CA . THR A 1 88 ? 10.231 6.251 13.481 1.00 90.06 88 THR A CA 1
ATOM 679 C C . THR A 1 88 ? 11.532 6.948 13.104 1.00 90.06 88 THR A C 1
ATOM 681 O O . THR A 1 88 ? 12.123 7.622 13.955 1.00 90.06 88 THR A O 1
ATOM 684 N N . LYS A 1 89 ? 11.987 6.813 11.849 1.00 89.62 89 LYS A N 1
ATOM 685 C CA . LYS A 1 89 ? 13.272 7.344 11.370 1.00 89.62 89 LYS A CA 1
ATOM 686 C C . LYS A 1 89 ? 14.436 6.917 12.275 1.00 89.62 89 LYS A C 1
ATOM 688 O O . LYS A 1 89 ? 15.254 7.744 12.679 1.00 89.62 89 LYS A O 1
ATOM 693 N N . GLY A 1 90 ? 14.432 5.640 12.668 1.00 86.00 90 GLY A N 1
ATOM 694 C CA . GLY A 1 90 ? 15.511 5.004 13.428 1.00 86.00 90 GLY A CA 1
ATOM 695 C C . GLY A 1 90 ? 15.427 5.221 14.936 1.00 86.00 90 GLY A C 1
ATOM 696 O O . GLY A 1 90 ? 16.311 4.789 15.673 1.00 86.00 90 GLY A O 1
ATOM 697 N N . LYS A 1 91 ? 14.373 5.887 15.422 1.00 89.50 91 LYS A N 1
ATOM 698 C CA . LYS A 1 91 ? 14.096 5.970 16.859 1.00 89.50 91 LYS A CA 1
ATOM 699 C C . LYS A 1 91 ? 13.499 4.650 17.368 1.00 89.50 91 LYS A C 1
ATOM 701 O O . LYS A 1 91 ? 12.827 3.966 16.590 1.00 89.50 91 LYS A O 1
ATOM 706 N N . PRO A 1 92 ? 13.689 4.318 18.660 1.00 90.75 92 PRO A N 1
ATOM 707 C CA . PRO A 1 92 ? 13.072 3.143 19.269 1.00 90.75 92 PRO A CA 1
ATOM 708 C C . PRO A 1 92 ? 11.554 3.114 19.082 1.00 90.75 92 PRO A C 1
ATOM 710 O O . PRO A 1 92 ? 10.920 4.169 18.963 1.00 90.75 92 PRO A O 1
ATOM 713 N N . MET A 1 93 ? 10.985 1.908 19.100 1.00 92.56 93 MET A N 1
ATOM 714 C CA . MET A 1 93 ? 9.542 1.700 19.012 1.00 92.56 93 MET A CA 1
ATOM 715 C C . MET A 1 93 ? 8.816 2.468 20.131 1.00 92.56 93 MET A C 1
ATOM 717 O O . MET A 1 93 ? 9.147 2.287 21.307 1.00 92.56 93 MET A O 1
ATOM 721 N N . PRO A 1 94 ? 7.836 3.329 19.804 1.00 91.31 94 PRO A N 1
ATOM 722 C CA . PRO A 1 94 ? 7.019 3.986 20.815 1.00 91.31 94 PRO A CA 1
ATOM 723 C C . PRO A 1 94 ? 6.163 2.990 21.604 1.00 91.31 94 PRO A C 1
ATOM 725 O O . PRO A 1 94 ? 5.724 1.968 21.079 1.00 91.31 94 PRO A O 1
ATOM 728 N N . ASN A 1 95 ? 5.873 3.319 22.864 1.00 90.94 95 ASN A N 1
ATOM 729 C CA . ASN A 1 95 ? 5.000 2.501 23.706 1.00 90.94 95 ASN A CA 1
ATOM 730 C C . ASN A 1 95 ? 3.615 2.324 23.065 1.00 90.94 95 ASN A C 1
ATOM 732 O O . ASN A 1 95 ? 2.986 3.305 22.672 1.00 90.94 95 ASN A O 1
ATOM 736 N N . GLY A 1 96 ? 3.129 1.082 23.027 1.00 88.56 96 GLY A N 1
ATOM 737 C CA . GLY A 1 96 ? 1.817 0.733 22.474 1.00 88.56 96 GLY A CA 1
ATOM 738 C C . GLY A 1 96 ? 1.795 0.519 20.958 1.00 88.56 96 GLY A C 1
ATOM 739 O O . GLY A 1 96 ? 0.762 0.104 20.442 1.00 88.56 96 GLY A O 1
ATOM 740 N N . CYS A 1 97 ? 2.904 0.760 20.250 1.00 93.31 97 CYS A N 1
ATOM 741 C CA . CYS A 1 97 ? 3.065 0.298 18.873 1.00 93.31 97 CYS A CA 1
ATOM 742 C C . CYS A 1 97 ? 3.356 -1.209 18.833 1.00 93.31 97 CYS A C 1
ATOM 744 O O . CYS A 1 97 ? 3.869 -1.787 19.793 1.00 93.31 97 CYS A O 1
ATOM 746 N N . LEU A 1 98 ? 3.038 -1.819 17.697 1.00 92.50 98 LEU A N 1
ATOM 747 C CA . LEU A 1 98 ? 3.303 -3.213 17.378 1.00 92.50 98 LEU A CA 1
ATOM 748 C C . LEU A 1 98 ? 4.426 -3.309 16.345 1.00 92.50 98 LEU A C 1
ATOM 750 O O . LEU A 1 98 ? 4.571 -2.443 15.478 1.00 92.50 98 LEU A O 1
ATOM 754 N N . GLU A 1 99 ? 5.197 -4.387 16.415 1.00 92.25 99 GLU A N 1
ATOM 755 C CA . GLU A 1 99 ? 6.122 -4.759 15.348 1.00 92.25 99 GLU A CA 1
ATOM 756 C C . GLU A 1 99 ? 5.344 -5.120 14.074 1.00 92.25 99 GLU A C 1
ATOM 758 O O . GLU A 1 99 ? 4.156 -5.462 14.119 1.00 92.25 99 GLU A O 1
ATOM 763 N N . LEU A 1 100 ? 5.999 -5.017 12.915 1.00 89.50 100 LEU A N 1
ATOM 764 C CA . LEU A 1 100 ? 5.402 -5.551 11.693 1.00 89.50 100 LEU A CA 1
ATOM 765 C C . LEU A 1 100 ? 5.316 -7.074 11.829 1.00 89.50 100 LEU A C 1
ATOM 767 O O . LEU A 1 100 ? 6.231 -7.687 12.386 1.00 89.50 100 LEU A O 1
ATOM 771 N N . PRO A 1 101 ? 4.260 -7.710 11.304 1.00 87.00 101 PRO A N 1
ATOM 772 C CA . PRO A 1 101 ? 4.207 -9.155 11.285 1.00 87.00 101 PRO A CA 1
ATOM 773 C C . PRO A 1 101 ? 5.331 -9.701 10.389 1.00 87.00 101 PRO A C 1
ATOM 775 O O . PRO A 1 101 ? 5.863 -8.981 9.528 1.00 87.00 101 PRO A O 1
ATOM 778 N N . PRO A 1 102 ? 5.674 -10.990 10.538 1.00 82.44 102 PRO A N 1
ATOM 779 C CA . PRO A 1 102 ? 6.531 -11.667 9.581 1.00 82.44 102 PRO A CA 1
ATOM 780 C C . PRO A 1 102 ? 6.026 -11.444 8.152 1.00 82.44 102 PRO A C 1
ATOM 782 O O . PRO A 1 102 ? 4.837 -11.584 7.864 1.00 82.44 102 PRO A O 1
ATOM 785 N N . GLY A 1 103 ? 6.932 -11.087 7.249 1.00 79.00 103 GLY A N 1
ATOM 786 C CA . GLY A 1 103 ? 6.597 -10.902 5.848 1.00 79.00 103 GLY A CA 1
ATOM 787 C C . GLY A 1 103 ? 7.796 -10.502 5.011 1.00 79.00 103 GLY A C 1
ATOM 788 O O . GLY A 1 103 ? 8.941 -10.576 5.445 1.00 79.00 103 GLY A O 1
ATOM 789 N N . GLN A 1 104 ? 7.501 -10.121 3.775 1.00 80.81 104 GLN A N 1
ATOM 790 C CA . GLN A 1 104 ? 8.481 -10.096 2.690 1.00 80.81 104 GLN A CA 1
ATOM 791 C C . GLN A 1 104 ? 9.289 -8.802 2.571 1.00 80.81 104 GLN A C 1
ATOM 793 O O . GLN A 1 104 ? 10.307 -8.768 1.884 1.00 80.81 104 GLN A O 1
ATOM 798 N N . ASN A 1 105 ? 8.848 -7.725 3.221 1.00 81.81 105 ASN A N 1
ATOM 799 C CA . ASN A 1 105 ? 9.553 -6.453 3.165 1.00 81.81 105 ASN A CA 1
ATOM 800 C C . ASN A 1 105 ? 10.308 -6.202 4.474 1.00 81.81 105 ASN A C 1
ATOM 802 O O . ASN A 1 105 ? 9.786 -6.514 5.550 1.00 81.81 105 ASN A O 1
ATOM 806 N N . PRO A 1 106 ? 11.501 -5.586 4.404 1.00 84.94 106 PRO A N 1
ATOM 807 C CA . PRO A 1 106 ? 12.278 -5.278 5.590 1.00 84.94 106 PRO A CA 1
ATOM 808 C C . PRO A 1 106 ? 11.563 -4.245 6.467 1.00 84.94 106 PRO A C 1
ATOM 810 O O . PRO A 1 106 ? 10.974 -3.268 5.984 1.00 84.94 106 PRO A O 1
ATOM 813 N N . ASP A 1 107 ? 11.665 -4.462 7.773 1.00 83.81 107 ASP A N 1
ATOM 814 C CA . ASP A 1 107 ? 11.205 -3.566 8.837 1.00 83.81 107 ASP A CA 1
ATOM 815 C C . ASP A 1 107 ? 12.119 -2.350 9.037 1.00 83.81 107 ASP A C 1
ATOM 817 O O . ASP A 1 107 ? 11.727 -1.354 9.649 1.00 83.81 107 ASP A O 1
ATOM 821 N N . THR A 1 108 ? 13.327 -2.405 8.480 1.00 85.00 108 THR A N 1
ATOM 822 C CA . THR A 1 108 ? 14.361 -1.389 8.609 1.00 85.00 108 THR A CA 1
ATOM 823 C C . THR A 1 108 ? 15.036 -1.113 7.268 1.00 85.00 108 THR A C 1
ATOM 825 O O . THR A 1 108 ? 15.369 -2.018 6.507 1.00 85.00 108 THR A O 1
ATOM 828 N N . TYR A 1 109 ? 15.231 0.166 6.937 1.00 83.88 109 TYR A N 1
ATOM 829 C CA . TYR A 1 109 ? 15.892 0.569 5.691 1.00 83.88 109 TYR A CA 1
ATOM 830 C C . TYR A 1 109 ? 16.514 1.959 5.811 1.00 83.88 109 TYR A C 1
ATOM 832 O O . TYR A 1 109 ? 15.809 2.922 6.091 1.00 83.88 109 TYR A O 1
ATOM 840 N N . SER A 1 110 ? 17.818 2.095 5.547 1.00 78.62 110 SER A N 1
ATOM 841 C CA . SER A 1 110 ? 18.522 3.389 5.467 1.00 78.62 110 SER A CA 1
ATOM 842 C C . SER A 1 110 ? 18.180 4.362 6.615 1.00 78.62 110 SER A C 1
ATOM 844 O O . SER A 1 110 ? 17.810 5.510 6.376 1.00 78.62 110 SER A O 1
ATOM 846 N N . MET A 1 111 ? 18.305 3.894 7.863 1.00 84.06 111 MET A N 1
ATOM 847 C CA . MET A 1 111 ? 17.961 4.608 9.111 1.00 84.06 111 MET A CA 1
ATOM 848 C C . MET A 1 111 ? 16.466 4.753 9.417 1.00 84.06 111 MET A C 1
ATOM 850 O O . MET A 1 111 ? 16.118 5.403 10.394 1.00 84.06 111 MET A O 1
ATOM 854 N N . HIS A 1 112 ? 15.575 4.164 8.628 1.00 87.31 112 HIS A N 1
ATOM 855 C CA . HIS A 1 112 ? 14.154 4.077 8.9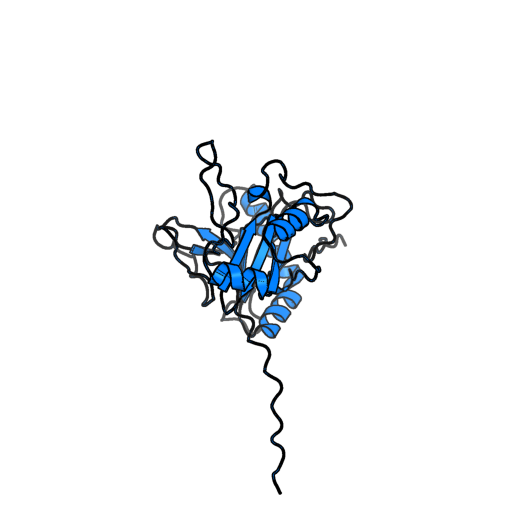51 1.00 87.31 112 HIS A CA 1
ATOM 856 C C . HIS A 1 112 ? 13.847 2.759 9.649 1.00 87.31 112 HIS A C 1
ATOM 858 O O . HIS A 1 112 ? 14.445 1.735 9.320 1.00 87.31 112 HIS A O 1
ATOM 864 N N . SER A 1 113 ? 12.898 2.802 10.580 1.00 91.12 113 SER A N 1
ATOM 865 C CA . SER A 1 113 ? 12.327 1.628 11.238 1.00 91.12 113 SER A CA 1
ATOM 866 C C . SER A 1 113 ? 10.814 1.773 11.201 1.00 91.12 113 SER A C 1
ATOM 868 O O . SER A 1 113 ? 10.287 2.854 11.491 1.00 91.12 113 SER A O 1
ATOM 870 N N . TYR A 1 114 ? 10.135 0.711 10.788 1.00 92.31 114 TYR A N 1
ATOM 871 C CA . TYR A 1 114 ? 8.699 0.705 10.565 1.00 92.31 114 TYR A CA 1
ATOM 872 C C . TYR A 1 114 ? 7.998 -0.101 11.660 1.00 92.31 114 TYR A C 1
ATOM 874 O O . TYR A 1 114 ? 8.468 -1.155 12.071 1.00 92.31 114 TYR A O 1
ATOM 882 N N . PHE A 1 115 ? 6.868 0.412 12.131 1.00 93.88 115 PHE A N 1
ATOM 883 C CA . PHE A 1 115 ? 6.027 -0.219 13.150 1.00 93.88 115 PHE A CA 1
ATOM 884 C C . PHE A 1 115 ? 4.560 0.026 12.814 1.00 93.88 115 PHE A C 1
ATOM 886 O O . PHE A 1 115 ? 4.246 0.804 11.910 1.00 93.88 115 PHE A O 1
ATOM 893 N N . TYR A 1 116 ? 3.658 -0.582 13.570 1.00 94.62 116 TYR A N 1
ATOM 894 C CA . TYR A 1 116 ? 2.229 -0.332 13.485 1.00 94.62 116 TYR A CA 1
ATOM 895 C C . TYR A 1 116 ? 1.719 0.386 14.732 1.00 94.62 116 TYR A C 1
ATOM 897 O O . TYR A 1 116 ? 1.860 -0.093 15.851 1.00 94.62 116 TYR A O 1
ATOM 905 N N . ASP A 1 117 ? 1.107 1.546 14.526 1.00 94.50 117 ASP A N 1
ATOM 906 C CA . ASP A 1 117 ? 0.464 2.343 15.566 1.00 94.50 117 ASP A CA 1
ATOM 907 C C . ASP A 1 117 ? -1.050 2.064 15.571 1.00 94.50 117 ASP A C 1
ATOM 909 O O . ASP A 1 117 ? -1.693 2.187 14.516 1.00 94.50 117 ASP A O 1
ATOM 913 N N . PRO A 1 118 ? -1.643 1.678 16.714 1.00 95.25 118 PRO A N 1
ATOM 914 C CA . PRO A 1 118 ? -3.073 1.428 16.797 1.00 95.25 118 PRO A CA 1
ATOM 915 C C . PRO A 1 118 ? -3.934 2.663 16.533 1.00 95.25 118 PRO A C 1
ATOM 917 O O . PRO A 1 118 ? -3.750 3.742 17.100 1.00 95.25 118 PRO A O 1
ATOM 920 N N . ILE A 1 119 ? -4.970 2.483 15.720 1.00 94.44 119 ILE A N 1
ATOM 921 C CA . ILE A 1 119 ? -6.010 3.487 15.523 1.00 94.44 119 ILE A CA 1
ATOM 922 C C . ILE A 1 119 ? -6.936 3.475 16.738 1.00 94.44 119 ILE A C 1
ATOM 924 O O . ILE A 1 119 ? -7.746 2.570 16.919 1.00 94.44 119 ILE A O 1
ATOM 928 N N . THR A 1 120 ? -6.835 4.509 17.576 1.00 94.00 120 THR A N 1
ATOM 929 C CA . THR A 1 120 ? -7.649 4.643 18.795 1.00 94.00 120 THR A CA 1
ATOM 930 C C . THR A 1 120 ? -8.402 5.971 18.847 1.00 94.00 120 THR A C 1
ATOM 932 O O . THR A 1 120 ? -8.073 6.931 18.148 1.00 94.00 120 THR A O 1
ATOM 935 N N . LEU A 1 121 ? -9.420 6.055 19.706 1.00 94.62 121 LEU A N 1
ATOM 936 C CA . LEU A 1 121 ? -10.110 7.318 19.997 1.00 94.62 121 LEU A CA 1
ATOM 937 C C . LEU A 1 121 ? -9.408 8.147 21.082 1.00 94.62 121 LEU A C 1
ATOM 939 O O . LEU A 1 121 ? -9.752 9.314 21.269 1.00 94.62 121 LEU A O 1
ATOM 943 N N . ASN A 1 122 ? -8.412 7.578 21.771 1.00 93.94 122 ASN A N 1
ATOM 944 C CA . ASN A 1 122 ? -7.631 8.257 22.803 1.00 93.94 122 ASN A CA 1
ATOM 945 C C . ASN A 1 122 ? -6.511 9.107 22.177 1.00 93.94 122 ASN A C 1
ATOM 947 O O . ASN A 1 122 ? -5.326 8.917 22.438 1.00 93.94 122 ASN A O 1
ATOM 951 N N . VAL A 1 123 ? -6.901 10.030 21.299 1.00 91.25 123 VAL A N 1
ATOM 952 C CA . VAL A 1 123 ? -5.998 10.932 20.578 1.00 91.25 123 VAL A CA 1
ATOM 953 C C . VAL A 1 123 ? -6.393 12.382 20.824 1.00 91.25 123 VAL A C 1
ATOM 955 O O . VAL A 1 123 ? -7.561 12.711 21.032 1.00 91.25 123 VAL A O 1
ATOM 958 N N . GLN A 1 124 ? -5.414 13.283 20.785 1.00 92.00 124 GLN A N 1
ATOM 959 C CA . GLN A 1 124 ? -5.683 14.707 20.949 1.00 92.00 124 GLN A CA 1
ATOM 960 C C . GLN A 1 124 ? -6.240 15.321 19.657 1.00 92.00 124 GLN A C 1
ATOM 962 O O . GLN A 1 124 ? -5.730 15.100 18.560 1.00 92.00 124 GLN A O 1
ATOM 967 N N . GLY A 1 125 ? -7.265 16.163 19.802 1.00 93.12 125 GLY A N 1
ATOM 968 C CA . GLY A 1 125 ? -7.808 16.984 18.720 1.00 93.12 125 GLY A CA 1
ATOM 969 C C . GLY A 1 125 ? -9.057 16.408 18.046 1.00 93.12 125 GLY A C 1
ATOM 970 O O . GLY A 1 125 ? -9.092 15.274 17.573 1.00 93.12 125 GLY A O 1
ATOM 971 N N . LYS A 1 126 ? -10.091 17.252 17.918 1.00 90.56 126 LYS A N 1
ATOM 972 C CA . LYS A 1 126 ? -11.413 16.875 17.378 1.00 90.56 126 LYS A CA 1
ATOM 973 C C . LYS A 1 126 ? -11.353 16.241 15.981 1.00 90.56 126 LYS A C 1
ATOM 975 O O . LYS A 1 126 ? -12.110 15.320 15.700 1.00 90.56 126 LYS A O 1
ATOM 980 N N . LYS A 1 127 ? -10.454 16.719 15.110 1.00 86.50 127 LYS A N 1
ATOM 981 C CA . LYS A 1 127 ? -10.289 16.187 13.745 1.00 86.50 127 LYS A CA 1
ATOM 982 C C . LYS A 1 127 ? -9.718 14.766 13.739 1.00 86.50 127 LYS A C 1
ATOM 984 O O . LYS A 1 127 ? -10.222 13.929 13.001 1.00 86.50 127 LYS A O 1
ATOM 989 N N . ALA A 1 128 ? -8.713 14.494 14.575 1.00 86.81 128 ALA A N 1
ATOM 990 C CA . ALA A 1 128 ? -8.114 13.166 14.692 1.00 86.81 128 ALA A CA 1
ATOM 991 C C . ALA A 1 128 ? -9.123 12.156 15.252 1.00 86.81 128 ALA A C 1
ATOM 993 O O . ALA A 1 128 ? -9.280 11.079 14.689 1.00 86.81 128 ALA A O 1
ATOM 994 N N . ILE A 1 129 ? -9.886 12.553 16.279 1.00 91.44 129 ILE A N 1
ATOM 995 C CA . ILE A 1 129 ? -10.967 11.730 16.840 1.00 91.44 129 ILE A CA 1
ATOM 996 C C . ILE A 1 129 ? -12.028 11.419 15.775 1.00 91.44 129 ILE A C 1
ATOM 998 O O . ILE A 1 129 ? -12.398 10.260 15.613 1.00 91.44 129 ILE A O 1
ATOM 1002 N N . LYS A 1 130 ? -12.498 12.425 15.016 1.00 88.00 130 LYS A N 1
ATOM 1003 C CA . 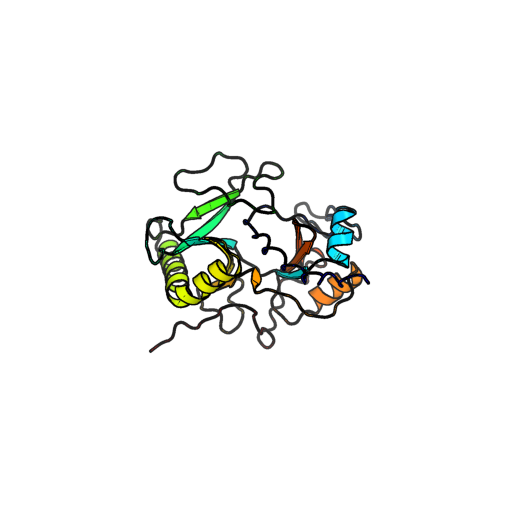LYS A 1 130 ? -13.491 12.224 13.941 1.00 88.00 130 LYS A CA 1
ATOM 1004 C C . LYS A 1 130 ? -12.982 11.237 12.883 1.00 88.00 130 LYS A C 1
ATOM 1006 O O . LYS A 1 130 ? -13.699 10.306 12.533 1.00 88.00 130 LYS A O 1
ATOM 1011 N N . ARG A 1 131 ? -11.741 11.422 12.418 1.00 86.44 131 ARG A N 1
ATOM 1012 C CA . ARG A 1 131 ? -11.090 10.542 11.437 1.00 86.44 131 ARG A CA 1
ATOM 1013 C C . ARG A 1 131 ? -10.975 9.110 11.959 1.00 86.44 131 ARG A C 1
ATOM 1015 O O . ARG A 1 131 ? -11.411 8.188 11.284 1.00 86.44 131 ARG A O 1
ATOM 1022 N N . ASN A 1 132 ? -10.430 8.927 13.162 1.00 90.69 132 ASN A N 1
ATOM 1023 C CA . ASN A 1 132 ? -10.240 7.598 13.742 1.00 90.69 132 ASN A CA 1
ATOM 1024 C C . ASN A 1 132 ? -11.589 6.910 14.008 1.00 90.69 132 ASN A C 1
ATOM 1026 O O . ASN A 1 132 ? -11.709 5.714 13.778 1.00 90.69 132 ASN A O 1
ATOM 1030 N N . LYS A 1 133 ? -12.633 7.659 14.392 1.00 91.38 133 LYS A N 1
ATOM 1031 C CA . LYS A 1 133 ? -13.999 7.124 14.490 1.00 91.38 133 LYS A CA 1
ATOM 1032 C C . LYS A 1 133 ? -14.505 6.594 13.143 1.00 91.38 133 LYS A C 1
ATOM 1034 O O . LYS A 1 133 ? -15.069 5.509 13.110 1.00 91.38 133 LYS A O 1
ATOM 1039 N N . ALA A 1 134 ? -14.284 7.323 12.048 1.00 86.44 134 ALA A N 1
ATOM 1040 C CA . ALA A 1 134 ? -14.663 6.865 10.709 1.00 86.44 134 ALA A CA 1
ATOM 1041 C C . ALA A 1 134 ? -13.878 5.612 10.280 1.00 86.44 134 ALA A C 1
ATOM 1043 O O . ALA A 1 134 ? -14.472 4.668 9.774 1.00 86.44 134 ALA A O 1
ATOM 1044 N N . MET A 1 135 ? -12.566 5.570 10.542 1.00 88.44 135 MET A N 1
ATOM 1045 C CA . MET A 1 135 ? -11.721 4.397 10.266 1.00 88.44 135 MET A CA 1
ATOM 1046 C C . MET A 1 135 ? -12.216 3.145 10.993 1.00 88.44 135 MET A C 1
ATOM 1048 O O . MET A 1 135 ? -12.337 2.089 10.382 1.00 88.44 135 MET A O 1
ATOM 1052 N N . LEU A 1 136 ? -12.529 3.271 12.286 1.00 91.75 136 LEU A N 1
ATOM 1053 C CA . LEU A 1 136 ? -13.041 2.162 13.092 1.00 91.75 136 LEU A CA 1
ATOM 1054 C C . LEU A 1 136 ? -14.423 1.701 12.607 1.00 91.75 136 LEU A C 1
ATOM 1056 O O . LEU A 1 136 ? -14.641 0.502 12.477 1.00 91.75 136 LEU A O 1
ATOM 1060 N N . GLN A 1 137 ? -15.311 2.631 12.237 1.00 88.94 137 GLN A N 1
ATOM 1061 C CA . GLN A 1 137 ? -16.623 2.283 11.680 1.00 88.94 137 GLN A CA 1
ATOM 1062 C C . GLN A 1 137 ? -16.512 1.494 10.368 1.00 88.94 137 GLN A C 1
ATOM 1064 O O . GLN A 1 137 ? -17.291 0.577 10.135 1.00 88.94 137 GLN A O 1
ATOM 1069 N N . ILE A 1 138 ? -15.544 1.828 9.507 1.00 86.31 138 ILE A N 1
ATOM 1070 C CA . ILE A 1 138 ? -15.298 1.088 8.259 1.00 86.31 138 ILE A CA 1
ATOM 1071 C C . ILE A 1 138 ? -14.882 -0.355 8.564 1.00 86.31 138 ILE A C 1
ATOM 1073 O O . ILE A 1 138 ? -15.379 -1.274 7.920 1.00 86.31 138 ILE A O 1
ATOM 1077 N N . ILE A 1 139 ? -14.012 -0.567 9.557 1.00 91.38 139 ILE A N 1
ATOM 1078 C CA . ILE A 1 139 ? -13.620 -1.920 9.979 1.00 91.38 139 ILE A CA 1
ATOM 1079 C C . ILE A 1 139 ? -14.849 -2.704 10.446 1.00 91.38 139 ILE A C 1
ATOM 1081 O O . ILE A 1 139 ? -15.044 -3.833 10.010 1.00 91.38 139 ILE A O 1
ATOM 1085 N N . GLU A 1 140 ? -15.687 -2.105 11.295 1.00 90.56 140 GLU A N 1
ATOM 1086 C CA . GLU A 1 140 ? -16.909 -2.741 11.802 1.00 90.56 140 GLU A CA 1
ATOM 1087 C C . GLU A 1 140 ? -17.878 -3.103 10.668 1.00 90.56 140 GLU A C 1
ATOM 1089 O O . GLU A 1 140 ? -18.329 -4.244 10.581 1.00 90.56 140 GLU A O 1
ATOM 1094 N N . ASN A 1 141 ? -18.139 -2.165 9.752 1.00 86.75 141 ASN A N 1
ATOM 1095 C CA . ASN A 1 141 ? -19.053 -2.362 8.624 1.00 86.75 141 ASN A CA 1
ATOM 1096 C C . ASN A 1 141 ? -18.579 -3.459 7.652 1.00 86.75 141 ASN A C 1
ATOM 1098 O O . ASN A 1 141 ? -19.397 -4.058 6.955 1.00 86.75 141 ASN A O 1
ATOM 1102 N N . HIS A 1 142 ? -17.270 -3.727 7.598 1.00 87.31 142 HIS A N 1
ATOM 1103 C CA . HIS A 1 142 ? -16.655 -4.699 6.687 1.00 87.31 142 HIS A CA 1
ATOM 1104 C C . HIS A 1 142 ? -16.029 -5.901 7.386 1.00 87.31 142 HIS A C 1
ATOM 1106 O O . HIS A 1 142 ? -15.281 -6.650 6.752 1.00 87.31 142 HIS A O 1
ATOM 1112 N N . ALA A 1 143 ? -16.337 -6.115 8.665 1.00 90.62 143 ALA A N 1
ATOM 1113 C CA . ALA A 1 143 ? -15.654 -7.105 9.484 1.00 90.62 143 ALA A CA 1
ATOM 1114 C C . ALA A 1 143 ? -15.703 -8.515 8.874 1.00 90.62 143 ALA A C 1
ATOM 1116 O O . ALA A 1 143 ? -14.676 -9.184 8.798 1.00 90.62 143 ALA A O 1
ATOM 1117 N N . GLU A 1 144 ? -16.858 -8.944 8.355 1.00 89.94 144 GLU A N 1
ATOM 1118 C CA . GLU A 1 144 ? -16.995 -10.270 7.735 1.00 89.94 144 GLU A CA 1
ATOM 1119 C C . GLU A 1 144 ? -16.173 -10.435 6.458 1.00 89.94 144 GLU A C 1
ATOM 1121 O O . GLU A 1 144 ? -15.565 -11.486 6.245 1.00 89.94 144 GLU A O 1
ATOM 1126 N N . HIS A 1 145 ? -16.099 -9.391 5.632 1.00 89.94 145 HIS A N 1
ATOM 1127 C CA . HIS A 1 145 ? -15.275 -9.417 4.427 1.00 89.94 145 HIS A CA 1
ATOM 1128 C C . HIS A 1 145 ? -13.787 -9.491 4.781 1.00 89.94 145 HIS A C 1
ATOM 1130 O O . HIS A 1 145 ? -13.056 -10.335 4.265 1.00 89.94 145 HIS A O 1
ATOM 1136 N N . ILE A 1 146 ? -13.353 -8.660 5.731 1.00 91.06 146 ILE A N 1
ATOM 1137 C CA . ILE A 1 146 ? -11.981 -8.653 6.248 1.00 91.06 146 ILE A CA 1
ATOM 1138 C C . ILE A 1 146 ? -11.610 -10.025 6.827 1.00 91.06 146 ILE A C 1
ATOM 1140 O O . ILE A 1 146 ? -10.570 -10.580 6.474 1.00 91.06 146 ILE A O 1
ATOM 1144 N N . ARG A 1 147 ? -12.478 -10.612 7.659 1.00 90.38 147 ARG A N 1
ATOM 1145 C CA . ARG A 1 147 ? -12.282 -11.961 8.210 1.00 90.38 147 ARG A CA 1
ATOM 1146 C C . ARG A 1 147 ? -12.250 -13.026 7.118 1.00 90.38 147 ARG A C 1
ATOM 1148 O O . ARG A 1 147 ? -11.476 -13.972 7.227 1.00 90.38 147 ARG A O 1
ATOM 1155 N N . SER A 1 148 ? -13.054 -12.889 6.061 1.00 89.00 148 SER A N 1
ATOM 1156 C CA . SER A 1 148 ? -12.966 -13.783 4.900 1.00 89.00 148 SER A CA 1
ATOM 1157 C C . SER A 1 148 ? -11.577 -13.733 4.282 1.00 89.00 148 SER A C 1
ATOM 1159 O O . SER A 1 148 ? -10.985 -14.783 4.055 1.00 89.00 148 SER A O 1
ATOM 1161 N N . LYS A 1 149 ? -11.012 -12.534 4.103 1.00 88.44 149 LYS A N 1
ATOM 1162 C CA . LYS A 1 149 ? -9.657 -12.377 3.566 1.00 88.44 149 LYS A CA 1
ATOM 1163 C C . LYS A 1 149 ? -8.577 -12.961 4.466 1.00 88.44 149 LYS A C 1
ATOM 1165 O O . LYS A 1 149 ? -7.704 -13.640 3.946 1.00 88.44 149 LYS A O 1
ATOM 1170 N N . MET A 1 150 ? -8.688 -12.786 5.782 1.00 88.38 150 MET A N 1
ATOM 1171 C CA . MET A 1 150 ? -7.814 -13.447 6.763 1.00 88.38 150 MET A CA 1
ATOM 1172 C C . MET A 1 150 ? -7.870 -14.981 6.647 1.00 88.38 150 MET A C 1
ATOM 1174 O O . MET A 1 150 ? -6.839 -15.650 6.614 1.00 88.38 150 MET A O 1
ATOM 1178 N N . ARG A 1 151 ? -9.077 -15.556 6.522 1.00 88.75 151 ARG A N 1
ATOM 1179 C CA . ARG A 1 151 ? -9.262 -17.007 6.336 1.00 88.75 151 ARG A CA 1
ATOM 1180 C C . ARG A 1 151 ? -8.694 -17.504 5.008 1.00 88.75 151 ARG A C 1
ATOM 1182 O O . ARG A 1 151 ? -8.081 -18.564 4.984 1.00 88.75 151 ARG A O 1
ATOM 1189 N N . GLU A 1 152 ? -8.899 -16.755 3.926 1.00 86.19 152 GLU A N 1
ATOM 1190 C CA . GLU A 1 152 ? -8.377 -17.078 2.591 1.00 86.19 152 GLU A CA 1
ATOM 1191 C C . GLU A 1 152 ? -6.841 -17.083 2.559 1.00 86.19 152 GLU A C 1
ATOM 1193 O O . GLU A 1 152 ? -6.254 -17.944 1.908 1.00 86.19 152 GLU A O 1
ATOM 1198 N N . SER A 1 153 ? -6.183 -16.154 3.262 1.00 83.12 153 SER A N 1
ATOM 1199 C CA . SER A 1 153 ? -4.716 -16.095 3.353 1.00 83.12 153 SER A CA 1
ATOM 1200 C C . SER A 1 153 ? -4.120 -17.005 4.429 1.00 83.12 153 SER A C 1
ATOM 1202 O O . SER A 1 153 ? -2.912 -17.234 4.424 1.00 83.12 153 SER A O 1
ATOM 1204 N N . GLY A 1 154 ? -4.933 -17.508 5.362 1.00 86.44 154 GLY A N 1
ATOM 1205 C CA . GLY A 1 154 ? -4.457 -18.264 6.521 1.00 86.44 154 GLY A CA 1
ATOM 1206 C C . GLY A 1 154 ? -3.674 -17.409 7.527 1.00 86.44 154 GLY A C 1
ATOM 1207 O O . GLY A 1 154 ? -2.835 -17.939 8.251 1.00 86.44 154 GLY A O 1
ATOM 1208 N N . THR A 1 155 ? -3.923 -16.096 7.562 1.00 85.31 155 THR A N 1
ATOM 1209 C CA . THR A 1 155 ? -3.276 -15.136 8.473 1.00 85.31 155 THR A CA 1
ATOM 1210 C C . THR A 1 155 ? -4.293 -14.528 9.436 1.00 85.31 155 THR A C 1
ATOM 1212 O O . THR A 1 155 ? -5.486 -14.489 9.160 1.00 85.31 155 THR A O 1
ATOM 1215 N N . ASP A 1 156 ? -3.829 -13.998 10.564 1.00 88.44 156 ASP A N 1
ATOM 1216 C CA . ASP A 1 156 ? -4.627 -13.238 11.540 1.00 88.44 156 ASP A CA 1
ATOM 1217 C C . ASP A 1 156 ? -4.691 -11.732 11.215 1.00 88.44 156 ASP A C 1
ATOM 1219 O O . ASP A 1 156 ? -5.218 -10.930 11.987 1.00 88.44 156 ASP A O 1
ATOM 1223 N N . PHE A 1 157 ? -4.156 -11.330 10.060 1.00 90.62 157 PHE A N 1
ATOM 1224 C CA . PHE A 1 157 ? -4.143 -9.950 9.595 1.00 90.62 157 PHE A CA 1
ATOM 1225 C C . PHE A 1 157 ? -4.400 -9.823 8.092 1.00 90.62 157 PHE A C 1
ATOM 1227 O O . PHE A 1 157 ? -4.155 -10.749 7.319 1.00 90.62 157 PHE A O 1
ATOM 1234 N N . VAL A 1 158 ? -4.833 -8.631 7.678 1.00 90.25 158 VAL A N 1
ATOM 1235 C CA . VAL A 1 158 ? -4.861 -8.179 6.281 1.00 90.25 158 VAL A CA 1
ATOM 1236 C C . VAL A 1 158 ? -4.108 -6.867 6.155 1.00 90.25 158 VAL A C 1
ATOM 1238 O O . VAL A 1 158 ? -4.250 -5.980 7.001 1.00 90.25 158 VAL A O 1
ATOM 1241 N N . SER A 1 159 ? -3.330 -6.715 5.086 1.00 90.31 159 SER A N 1
ATOM 1242 C CA . SER A 1 159 ? -2.708 -5.430 4.782 1.00 90.31 159 SER A CA 1
ATOM 1243 C C . SER A 1 159 ? -3.577 -4.579 3.867 1.00 90.31 159 SER A C 1
ATOM 1245 O O . SER A 1 159 ? -4.285 -5.081 2.986 1.00 90.31 159 SER A O 1
ATOM 1247 N N . ILE A 1 160 ? -3.554 -3.278 4.141 1.00 90.62 160 ILE A N 1
ATOM 1248 C CA . ILE A 1 160 ? -4.435 -2.293 3.530 1.00 90.62 160 ILE A CA 1
ATOM 1249 C C . ILE A 1 160 ? -3.680 -0.999 3.217 1.00 90.62 160 ILE A C 1
ATOM 1251 O O . ILE A 1 160 ? -2.639 -0.697 3.803 1.00 90.62 160 ILE A O 1
ATOM 1255 N N . GLU A 1 161 ? -4.260 -0.175 2.354 1.00 88.19 161 GLU A N 1
ATOM 1256 C CA . GLU A 1 161 ? -4.022 1.267 2.342 1.00 88.19 161 GLU A CA 1
ATOM 1257 C C . GLU A 1 161 ? -5.170 1.989 3.054 1.00 88.19 161 GLU A C 1
ATOM 1259 O O . GLU A 1 161 ? -6.343 1.777 2.736 1.00 88.19 161 GLU A O 1
ATOM 1264 N N . TRP A 1 162 ? -4.829 2.881 3.986 1.00 86.75 162 TRP A N 1
ATOM 1265 C CA . TRP A 1 162 ? -5.737 3.901 4.501 1.00 86.75 162 TRP A CA 1
ATOM 1266 C C . TRP A 1 162 ? -5.809 5.051 3.507 1.00 86.75 162 TRP A C 1
ATOM 1268 O O . TRP A 1 162 ? -4.869 5.837 3.358 1.00 86.75 162 TRP A O 1
ATOM 1278 N N . VAL A 1 163 ? -6.947 5.166 2.843 1.00 80.44 163 VAL A N 1
ATOM 1279 C CA . VAL A 1 163 ? -7.160 6.120 1.762 1.00 80.44 163 VAL A CA 1
ATOM 1280 C C . VAL A 1 163 ? -7.747 7.403 2.343 1.00 80.44 163 VAL A C 1
ATOM 1282 O O . VAL A 1 163 ? -8.821 7.397 2.944 1.00 80.44 163 VAL A O 1
ATOM 1285 N N . GLY A 1 164 ? -7.004 8.504 2.236 1.00 70.12 164 GLY A N 1
ATOM 1286 C CA . GLY A 1 164 ? -7.369 9.789 2.835 1.00 70.12 164 GLY A CA 1
ATOM 1287 C C . GLY A 1 164 ? -7.966 10.794 1.849 1.00 70.12 164 GLY A C 1
ATOM 1288 O O . GLY A 1 164 ? -7.888 10.640 0.633 1.00 70.12 164 GLY A O 1
ATOM 1289 N N . ALA A 1 165 ? -8.456 11.916 2.386 1.00 57.12 165 ALA A N 1
ATOM 1290 C CA . ALA A 1 165 ? -9.176 12.971 1.661 1.00 57.12 165 ALA A CA 1
ATOM 1291 C C . ALA A 1 165 ? -8.536 13.489 0.348 1.00 57.12 165 ALA A C 1
ATOM 1293 O O . ALA A 1 165 ? -9.243 14.012 -0.513 1.00 57.12 165 ALA A O 1
ATOM 1294 N N . LYS A 1 166 ? -7.208 13.377 0.176 1.00 54.94 166 LYS A N 1
ATOM 1295 C CA . LYS A 1 166 ? -6.526 13.765 -1.074 1.00 54.94 166 LYS A CA 1
ATOM 1296 C C . LYS A 1 166 ? -6.846 12.816 -2.236 1.00 54.94 166 LYS A C 1
ATOM 1298 O O . LYS A 1 166 ? -7.086 13.309 -3.335 1.00 54.94 166 LYS A O 1
ATOM 1303 N N . PHE A 1 167 ? -6.930 11.511 -1.974 1.00 58.31 167 PHE A N 1
ATOM 1304 C CA . PHE A 1 167 ? -7.386 10.503 -2.935 1.00 58.31 167 PHE A CA 1
ATOM 1305 C C . PHE A 1 167 ? -8.926 10.467 -3.033 1.00 58.31 167 PHE A C 1
ATOM 1307 O O . PHE A 1 167 ? -9.480 10.175 -4.094 1.00 58.31 167 PHE A O 1
ATOM 1314 N N . ASN A 1 168 ? -9.637 10.887 -1.976 1.00 50.66 168 ASN A N 1
ATOM 1315 C CA . ASN A 1 168 ? -11.112 10.923 -1.908 1.00 50.66 168 ASN A CA 1
ATOM 1316 C C . ASN A 1 168 ? -11.783 11.987 -2.803 1.00 50.66 168 ASN A C 1
ATOM 1318 O O . ASN A 1 168 ? -12.992 12.177 -2.738 1.00 50.66 168 ASN A O 1
ATOM 1322 N N . LYS A 1 169 ? -11.037 12.689 -3.667 1.00 53.28 169 LYS A N 1
ATOM 1323 C CA . LYS A 1 169 ? -11.639 13.436 -4.790 1.00 53.28 169 LYS A CA 1
ATOM 1324 C C . LYS A 1 169 ? -12.137 12.510 -5.909 1.00 53.28 169 LYS A C 1
ATOM 1326 O O . LYS A 1 169 ? -12.752 12.988 -6.865 1.00 53.28 169 LYS A O 1
ATOM 1331 N N . THR A 1 170 ? -11.867 11.214 -5.782 1.00 49.28 170 THR A N 1
ATOM 1332 C CA . THR A 1 170 ? -12.446 10.142 -6.588 1.00 49.28 170 THR A CA 1
ATOM 1333 C C . THR A 1 170 ? -13.942 10.000 -6.255 1.00 49.28 170 THR A C 1
ATOM 1335 O O . THR A 1 170 ? -14.288 9.945 -5.073 1.00 49.28 170 THR A O 1
ATOM 1338 N N . PRO A 1 171 ? -14.847 9.967 -7.252 1.00 47.34 171 PRO A N 1
ATOM 1339 C CA . PRO A 1 171 ? -16.276 9.767 -7.010 1.00 47.34 171 PRO A CA 1
ATOM 1340 C C . PRO A 1 171 ? -16.552 8.523 -6.156 1.00 47.34 171 PRO A C 1
ATOM 1342 O O . PRO A 1 171 ? -15.882 7.505 -6.313 1.00 47.34 171 PRO A O 1
ATOM 1345 N N . ASN A 1 172 ? -17.569 8.597 -5.294 1.00 46.84 172 ASN A N 1
ATOM 1346 C CA . ASN A 1 172 ? -18.020 7.521 -4.395 1.00 46.84 172 ASN A CA 1
ATOM 1347 C C . ASN A 1 172 ? -17.065 7.147 -3.246 1.00 46.84 172 ASN A C 1
ATOM 1349 O O . ASN A 1 172 ? -17.370 6.221 -2.500 1.00 46.84 172 ASN A O 1
ATOM 1353 N N . VAL A 1 173 ? -15.954 7.865 -3.044 1.00 49.72 173 VAL A N 1
ATOM 1354 C CA . VAL A 1 173 ? -15.151 7.715 -1.822 1.00 49.72 173 VAL A CA 1
ATOM 1355 C C . VAL A 1 173 ? -15.737 8.607 -0.722 1.00 49.72 173 VAL A C 1
ATOM 1357 O O . VAL A 1 173 ? -15.845 9.817 -0.939 1.00 49.72 173 VAL A O 1
ATOM 1360 N N . PRO A 1 174 ? -16.130 8.069 0.451 1.00 53.47 174 PRO A N 1
ATOM 1361 C CA . PRO A 1 174 ? -16.666 8.890 1.530 1.00 53.47 174 PRO A CA 1
ATOM 1362 C C . PRO A 1 174 ? -15.655 9.963 1.963 1.00 53.47 174 PRO A C 1
ATOM 1364 O O . PRO A 1 174 ? -14.444 9.742 1.990 1.00 53.47 174 PRO A O 1
ATOM 1367 N N . GLU A 1 175 ? -16.164 11.151 2.294 1.00 55.94 175 GLU A N 1
ATOM 1368 C CA . GLU A 1 175 ? -15.391 12.404 2.341 1.00 55.94 175 GLU A CA 1
ATOM 1369 C C . GLU A 1 175 ? -14.223 12.437 3.354 1.00 55.94 175 GLU A C 1
ATOM 1371 O O . GLU A 1 175 ? -13.388 13.337 3.277 1.00 55.94 175 GLU A O 1
ATOM 1376 N N . ASP A 1 176 ? -14.092 11.456 4.257 1.00 64.88 176 ASP A N 1
ATOM 1377 C CA . ASP A 1 176 ? -13.083 11.469 5.326 1.00 64.88 176 ASP A CA 1
ATOM 1378 C C . ASP A 1 176 ? -11.997 10.373 5.195 1.00 64.88 176 ASP A C 1
ATOM 1380 O O . ASP A 1 176 ? -10.810 10.715 5.220 1.00 64.88 176 ASP A O 1
ATOM 1384 N N . VAL A 1 177 ? -12.349 9.083 5.059 1.00 74.56 177 VAL A N 1
ATOM 1385 C CA . VAL A 1 177 ? -11.401 7.944 4.961 1.00 74.56 177 VAL A CA 1
ATOM 1386 C C . VAL A 1 177 ? -12.047 6.750 4.232 1.00 74.56 177 VAL A C 1
ATOM 1388 O O . VAL A 1 177 ? -13.251 6.561 4.357 1.00 74.56 177 VAL A O 1
ATOM 1391 N N . ALA A 1 178 ? -11.257 5.931 3.530 1.00 79.75 178 ALA A N 1
ATOM 1392 C CA . ALA A 1 178 ? -11.626 4.601 3.026 1.00 79.75 178 ALA A CA 1
ATOM 1393 C C . ALA A 1 178 ? -10.490 3.578 3.257 1.00 79.75 178 ALA A C 1
ATOM 1395 O O . ALA A 1 178 ? -9.397 3.952 3.694 1.00 79.75 178 ALA A O 1
ATOM 1396 N N . ILE A 1 179 ? -10.742 2.296 2.967 1.00 84.62 179 ILE A N 1
ATOM 1397 C CA . ILE A 1 179 ? -9.719 1.237 2.970 1.00 84.62 179 ILE A CA 1
ATOM 1398 C C . ILE A 1 179 ? -9.623 0.575 1.601 1.00 84.62 179 ILE A C 1
ATOM 1400 O O . ILE A 1 179 ? -10.637 0.340 0.949 1.00 84.62 179 ILE A O 1
ATOM 1404 N N . ALA A 1 180 ? -8.410 0.222 1.190 1.00 83.81 180 ALA A N 1
ATOM 1405 C CA . ALA A 1 180 ? -8.183 -0.649 0.045 1.00 83.81 180 ALA A CA 1
ATOM 1406 C C . ALA A 1 180 ? -7.334 -1.846 0.479 1.00 83.81 180 ALA A C 1
ATOM 1408 O O . ALA A 1 180 ? -6.218 -1.660 0.958 1.00 83.81 180 ALA A O 1
ATOM 1409 N N . ILE A 1 181 ? -7.845 -3.068 0.317 1.00 87.31 181 ILE A N 1
ATOM 1410 C CA . ILE A 1 181 ? -7.126 -4.298 0.681 1.00 87.31 181 ILE A CA 1
ATOM 1411 C C . ILE A 1 181 ? -6.093 -4.600 -0.408 1.00 87.31 181 ILE A C 1
ATOM 1413 O O . ILE A 1 181 ? -6.448 -4.640 -1.584 1.00 87.31 181 ILE A O 1
ATOM 1417 N N . HIS A 1 182 ? -4.815 -4.783 -0.055 1.00 86.06 182 HIS A N 1
ATOM 1418 C CA . HIS A 1 182 ? -3.753 -4.932 -1.068 1.00 86.06 182 HIS A CA 1
ATOM 1419 C C . HIS A 1 182 ? -3.936 -6.160 -1.955 1.00 86.06 182 HIS A C 1
ATOM 1421 O O . HIS A 1 182 ? -3.701 -6.075 -3.158 1.00 86.06 182 HIS A O 1
ATOM 1427 N N . SER A 1 183 ? -4.391 -7.281 -1.389 1.00 84.06 183 SER A N 1
ATOM 1428 C CA . SER A 1 183 ? -4.598 -8.528 -2.138 1.00 84.06 183 SER A CA 1
ATOM 1429 C C . SER A 1 183 ? -5.669 -8.420 -3.226 1.00 84.06 183 SER A C 1
ATOM 1431 O O . SER A 1 183 ? -5.715 -9.263 -4.115 1.00 84.06 183 SER A O 1
ATOM 1433 N N . GLU A 1 184 ? -6.499 -7.379 -3.189 1.00 84.25 184 GLU A N 1
ATOM 1434 C CA . GLU A 1 184 ? -7.569 -7.151 -4.159 1.00 84.25 184 GLU A CA 1
ATOM 1435 C C . GLU A 1 184 ? -7.233 -6.095 -5.209 1.00 84.25 184 GLU A C 1
ATOM 1437 O O . GLU A 1 184 ? -7.957 -5.932 -6.186 1.00 84.25 184 GLU A O 1
ATOM 1442 N N . GLN A 1 185 ? -6.102 -5.406 -5.064 1.00 81.19 185 GLN A N 1
ATOM 1443 C CA . GLN A 1 185 ? -5.661 -4.370 -5.997 1.00 81.19 185 GLN A CA 1
ATOM 1444 C C . GLN A 1 185 ? -5.018 -4.965 -7.257 1.00 81.19 185 GLN A C 1
ATOM 1446 O O . GLN A 1 185 ? -4.177 -4.318 -7.869 1.00 81.19 185 GLN A O 1
ATOM 1451 N N . VAL A 1 186 ? -5.363 -6.195 -7.643 1.00 83.50 186 VAL A N 1
ATOM 1452 C CA . VAL A 1 186 ? -4.733 -6.906 -8.763 1.00 83.50 186 VAL A CA 1
ATOM 1453 C C . VAL A 1 186 ? -4.925 -6.118 -10.060 1.00 83.50 186 VAL A C 1
ATOM 1455 O O . VAL A 1 186 ? -6.042 -5.767 -10.433 1.00 83.50 186 VAL A O 1
ATOM 1458 N N . CYS A 1 187 ? -3.822 -5.860 -10.757 1.00 82.31 187 CYS A N 1
ATOM 1459 C CA . CYS A 1 187 ? -3.816 -5.254 -12.079 1.00 82.31 187 CYS A CA 1
ATOM 1460 C C . CYS A 1 187 ? -3.745 -6.364 -13.132 1.00 82.31 187 CYS A C 1
ATOM 1462 O O . CYS A 1 187 ? -2.732 -7.053 -13.261 1.00 82.31 187 CYS A O 1
ATOM 1464 N N . SER A 1 188 ? -4.841 -6.546 -13.868 1.00 78.44 188 SER A N 1
ATOM 1465 C CA . SER A 1 188 ? -4.975 -7.561 -14.920 1.00 78.44 188 SER A CA 1
ATOM 1466 C C . SER A 1 188 ? -4.762 -7.016 -16.335 1.00 78.44 188 SER A C 1
ATOM 1468 O O . SER A 1 188 ? -4.929 -7.756 -17.304 1.00 78.44 188 SER A O 1
ATOM 1470 N N . ASP A 1 189 ? -4.438 -5.730 -16.466 1.00 73.81 189 ASP A N 1
ATOM 1471 C CA . ASP A 1 189 ? -4.321 -5.071 -17.762 1.00 73.81 189 ASP A CA 1
ATOM 1472 C C . ASP A 1 189 ? -3.090 -5.572 -18.524 1.00 73.81 189 ASP A C 1
ATOM 1474 O O . ASP A 1 189 ? -1.990 -5.713 -17.980 1.00 73.81 189 ASP A O 1
ATOM 1478 N N . ALA A 1 190 ? -3.281 -5.851 -19.814 1.00 73.50 190 ALA A N 1
ATOM 1479 C CA . ALA A 1 190 ? -2.187 -6.204 -20.701 1.00 73.50 190 ALA A CA 1
ATOM 1480 C C . ALA A 1 190 ? -1.372 -4.942 -21.007 1.00 73.50 190 ALA A C 1
ATOM 1482 O O . ALA A 1 190 ? -1.854 -4.038 -21.685 1.00 73.50 190 ALA A O 1
ATOM 1483 N N . MET A 1 191 ? -0.136 -4.891 -20.513 1.00 83.75 191 MET A N 1
ATOM 1484 C CA . MET A 1 191 ? 0.785 -3.777 -20.737 1.00 83.75 191 MET A CA 1
ATOM 1485 C C . MET A 1 191 ? 2.174 -4.282 -21.120 1.00 83.75 191 MET A C 1
ATOM 1487 O O . MET A 1 191 ? 2.598 -5.367 -20.709 1.00 83.75 191 MET A O 1
ATOM 1491 N N . GLU A 1 192 ? 2.897 -3.479 -21.896 1.00 88.62 192 GLU A N 1
ATOM 1492 C CA . GLU A 1 192 ? 4.283 -3.772 -22.234 1.00 88.62 192 GLU A CA 1
ATOM 1493 C C . GLU A 1 192 ? 5.175 -3.604 -20.994 1.00 88.62 192 GLU A C 1
ATOM 1495 O O . GLU A 1 192 ? 5.234 -2.541 -20.372 1.00 88.62 192 GLU A O 1
ATOM 1500 N N . ARG A 1 193 ? 5.895 -4.671 -20.629 1.00 88.38 193 ARG A N 1
ATOM 1501 C CA . ARG A 1 193 ? 6.705 -4.740 -19.406 1.00 88.38 193 ARG A CA 1
ATOM 1502 C C . ARG A 1 193 ? 8.121 -4.187 -19.580 1.00 88.38 193 ARG A C 1
ATOM 1504 O O . ARG A 1 193 ? 9.107 -4.840 -19.255 1.00 88.38 193 ARG A O 1
ATOM 1511 N N . THR A 1 194 ? 8.209 -2.964 -20.092 1.00 88.75 194 THR A N 1
ATOM 1512 C CA . THR A 1 194 ? 9.452 -2.202 -20.295 1.00 88.75 194 THR A CA 1
ATOM 1513 C C . THR A 1 194 ? 9.361 -0.843 -19.596 1.00 88.75 194 THR A C 1
ATOM 1515 O O . THR A 1 194 ? 8.285 -0.446 -19.152 1.00 88.75 194 THR A O 1
ATOM 1518 N N . TYR A 1 195 ? 10.469 -0.097 -19.480 1.00 87.00 195 TYR A N 1
ATOM 1519 C CA . TYR A 1 195 ? 10.418 1.283 -18.967 1.00 87.00 195 TYR A CA 1
ATOM 1520 C C . TYR A 1 195 ? 9.448 2.146 -19.786 1.00 87.00 195 TYR A C 1
ATOM 1522 O O . TYR A 1 195 ? 8.587 2.815 -19.217 1.00 87.00 195 TYR A O 1
ATOM 1530 N N . GLY A 1 196 ? 9.558 2.085 -21.120 1.00 86.31 196 GLY A N 1
ATOM 1531 C CA . GLY A 1 196 ? 8.694 2.818 -22.047 1.00 86.31 196 GLY A CA 1
ATOM 1532 C C . GLY A 1 196 ? 7.223 2.443 -21.892 1.00 86.31 196 GLY A C 1
ATOM 1533 O O . GLY A 1 196 ? 6.404 3.330 -21.660 1.00 86.31 196 GLY A O 1
ATOM 1534 N N . GLY A 1 197 ? 6.915 1.144 -21.914 1.00 86.81 197 GLY A N 1
ATOM 1535 C CA . GLY A 1 197 ? 5.548 0.642 -21.770 1.00 86.81 197 GLY A CA 1
ATOM 1536 C C . GLY A 1 197 ? 4.907 0.982 -20.424 1.00 86.81 197 GLY A C 1
ATOM 1537 O O . GLY A 1 197 ? 3.758 1.411 -20.375 1.00 86.81 197 GLY A O 1
ATOM 1538 N N . MET A 1 198 ? 5.660 0.877 -19.324 1.00 87.44 198 MET A N 1
ATOM 1539 C CA . MET A 1 198 ? 5.172 1.232 -17.984 1.00 87.44 198 MET A CA 1
ATOM 1540 C C . MET A 1 198 ? 4.945 2.731 -17.833 1.00 87.44 198 MET A C 1
ATOM 1542 O O . MET A 1 198 ? 3.976 3.152 -17.200 1.00 87.44 198 MET A O 1
ATOM 1546 N N . ARG A 1 199 ? 5.841 3.540 -18.408 1.00 86.31 199 ARG A N 1
ATOM 1547 C CA . ARG A 1 199 ? 5.691 4.991 -18.451 1.00 86.31 199 ARG A CA 1
ATOM 1548 C C . ARG A 1 199 ? 4.440 5.371 -19.236 1.00 86.31 199 ARG A C 1
ATOM 1550 O O . ARG A 1 199 ? 3.641 6.133 -18.716 1.00 86.31 199 ARG A O 1
ATOM 1557 N N . GLU A 1 200 ? 4.261 4.850 -20.445 1.00 85.69 200 GLU A N 1
ATOM 1558 C CA . GLU A 1 200 ? 3.077 5.115 -21.274 1.00 85.69 200 GLU A CA 1
ATOM 1559 C C . GLU A 1 200 ? 1.794 4.694 -20.553 1.00 85.69 200 GLU A C 1
ATOM 1561 O O . GLU A 1 200 ? 0.934 5.535 -20.304 1.00 85.69 200 GLU A O 1
ATOM 1566 N N . TYR A 1 201 ? 1.733 3.449 -20.073 1.00 85.12 201 TYR A N 1
ATOM 1567 C CA . TYR A 1 201 ? 0.587 2.939 -19.324 1.00 85.12 201 TYR A CA 1
ATOM 1568 C C . TYR A 1 201 ? 0.228 3.825 -18.125 1.00 85.12 201 TYR A C 1
ATOM 1570 O O . TYR A 1 201 ? -0.924 4.210 -17.972 1.00 85.12 201 TYR A O 1
ATOM 1578 N N . LEU A 1 202 ? 1.193 4.194 -17.276 1.00 80.38 202 LEU A N 1
ATOM 1579 C CA . LEU A 1 202 ? 0.915 5.002 -16.083 1.00 80.38 202 LEU A CA 1
ATOM 1580 C C . LEU A 1 202 ? 0.577 6.466 -16.385 1.00 80.38 202 LEU A C 1
ATOM 1582 O O . LEU A 1 202 ? -0.075 7.108 -15.562 1.00 80.38 202 LEU A O 1
ATOM 1586 N N . LEU A 1 203 ? 1.025 6.999 -17.524 1.00 76.50 203 LEU A N 1
ATOM 1587 C CA . LEU A 1 203 ? 0.671 8.346 -17.975 1.00 76.50 203 LEU A CA 1
ATOM 1588 C C . LEU A 1 203 ? -0.724 8.393 -18.615 1.00 76.50 203 LEU A C 1
ATOM 1590 O O . LEU A 1 203 ? -1.380 9.433 -18.549 1.00 76.50 203 LEU A O 1
ATOM 1594 N N . GLU A 1 204 ? -1.164 7.291 -19.222 1.00 76.38 204 GLU A N 1
ATOM 1595 C CA . GLU A 1 204 ? -2.439 7.181 -19.941 1.00 76.38 204 GLU A CA 1
ATOM 1596 C C . GLU A 1 204 ? -3.540 6.482 -19.135 1.00 76.38 204 GLU A C 1
ATOM 1598 O O . GLU A 1 204 ? -4.709 6.527 -19.522 1.00 76.38 204 GLU A O 1
ATOM 1603 N N . ALA A 1 205 ? -3.191 5.857 -18.007 1.00 67.44 205 ALA A N 1
ATOM 1604 C CA . ALA A 1 205 ? -4.127 5.131 -17.163 1.00 67.44 205 ALA A CA 1
ATOM 1605 C C . ALA A 1 205 ? -5.307 6.019 -16.748 1.00 67.44 205 ALA A C 1
ATOM 1607 O O . ALA A 1 205 ? -5.160 7.037 -16.069 1.00 67.44 205 ALA A O 1
ATOM 1608 N N . GLU A 1 206 ? -6.513 5.587 -17.113 1.00 60.19 206 GLU A N 1
ATOM 1609 C CA . GLU A 1 206 ? -7.745 6.288 -16.748 1.00 60.19 206 GLU A CA 1
ATOM 1610 C C . GLU A 1 206 ? -8.153 6.043 -15.284 1.00 60.19 206 GLU A C 1
ATOM 1612 O O . GLU A 1 206 ? -8.962 6.789 -14.721 1.00 60.19 206 GLU A O 1
ATOM 1617 N N . GLN A 1 207 ? -7.600 4.997 -14.659 1.00 58.75 207 GLN A N 1
ATOM 1618 C CA . GLN A 1 207 ? -7.867 4.657 -13.266 1.00 58.75 207 GLN A CA 1
ATOM 1619 C C . GLN A 1 207 ? -6.990 5.469 -12.301 1.00 58.75 207 GLN A C 1
ATOM 1621 O O . GLN A 1 207 ? -5.803 5.678 -12.556 1.00 58.75 207 GLN A O 1
ATOM 1626 N N . PRO A 1 208 ? -7.537 5.895 -11.148 1.00 57.88 208 PRO A N 1
ATOM 1627 C CA . PRO A 1 208 ? -6.770 6.617 -10.145 1.00 57.88 208 PRO A CA 1
ATOM 1628 C C . PRO A 1 208 ? -5.740 5.686 -9.492 1.00 57.88 208 PRO A C 1
ATOM 1630 O O . PRO A 1 208 ? -6.075 4.884 -8.623 1.00 57.88 208 PRO A O 1
ATOM 1633 N N . SER A 1 209 ? -4.477 5.823 -9.892 1.00 70.12 209 SER A N 1
ATOM 1634 C CA . SER A 1 209 ? -3.352 5.083 -9.323 1.00 70.12 209 SER A CA 1
ATOM 1635 C C . SER A 1 209 ? -2.148 6.005 -9.098 1.00 70.12 209 SER A C 1
ATOM 1637 O O . SER A 1 209 ? -1.789 6.792 -9.971 1.00 70.12 209 SER A O 1
ATOM 1639 N N . GLU A 1 210 ? -1.500 5.913 -7.934 1.00 76.25 210 GLU A N 1
ATOM 1640 C CA . GLU A 1 210 ? -0.181 6.523 -7.681 1.00 76.25 210 GLU A CA 1
ATOM 1641 C C . GLU A 1 210 ? 0.926 5.776 -8.445 1.00 76.25 210 GLU A C 1
ATOM 1643 O O . GLU A 1 210 ? 2.027 6.298 -8.621 1.00 76.25 210 GLU A O 1
ATOM 1648 N N . GLY A 1 211 ? 0.658 4.547 -8.896 1.00 84.94 211 GLY A N 1
ATOM 1649 C CA . GLY A 1 211 ? 1.590 3.751 -9.685 1.00 84.94 211 GLY A CA 1
ATOM 1650 C C . GLY A 1 211 ? 1.297 2.255 -9.617 1.00 84.94 211 GLY A C 1
ATOM 1651 O O . GLY A 1 211 ? 0.144 1.837 -9.658 1.00 84.94 211 GLY A O 1
ATOM 1652 N N . LEU A 1 212 ? 2.332 1.428 -9.510 1.00 89.00 212 LEU A N 1
ATOM 1653 C CA . LEU A 1 212 ? 2.186 -0.027 -9.430 1.00 89.00 212 LEU A CA 1
ATOM 1654 C C . LEU A 1 212 ? 2.996 -0.590 -8.271 1.00 89.00 212 LEU A C 1
ATOM 1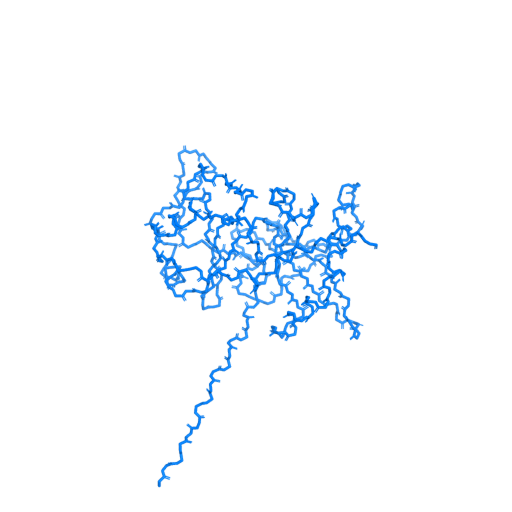656 O O . LEU A 1 212 ? 4.063 -0.079 -7.926 1.00 89.00 212 LEU A O 1
ATOM 1660 N N . ILE A 1 213 ? 2.491 -1.673 -7.701 1.00 90.94 213 ILE A N 1
ATOM 1661 C CA . ILE A 1 213 ? 3.232 -2.589 -6.847 1.00 90.94 213 ILE A CA 1
ATOM 1662 C C . ILE A 1 213 ? 3.444 -3.875 -7.648 1.00 90.94 213 ILE A C 1
ATOM 1664 O O . ILE A 1 213 ? 2.538 -4.344 -8.331 1.00 90.94 213 ILE A O 1
ATOM 1668 N N . ILE A 1 214 ? 4.646 -4.434 -7.580 1.00 91.88 214 ILE A N 1
ATOM 1669 C CA . ILE A 1 214 ? 5.019 -5.664 -8.280 1.00 91.88 214 ILE A CA 1
ATOM 1670 C C . ILE A 1 214 ? 5.504 -6.674 -7.248 1.00 91.88 214 ILE A C 1
ATOM 1672 O O . ILE A 1 214 ? 6.436 -6.383 -6.500 1.00 91.88 214 ILE A O 1
ATOM 1676 N N . PHE A 1 215 ? 4.891 -7.853 -7.214 1.00 90.25 215 PHE A N 1
ATOM 1677 C CA . PHE A 1 215 ? 5.334 -8.970 -6.382 1.00 90.25 215 PHE A CA 1
ATOM 1678 C C . PHE A 1 215 ? 6.085 -10.002 -7.220 1.00 90.25 215 PHE A C 1
ATOM 1680 O O . PHE A 1 215 ? 5.557 -10.496 -8.217 1.00 90.25 215 PHE A O 1
ATOM 1687 N N . HIS A 1 216 ? 7.293 -10.366 -6.797 1.00 89.94 216 HIS A N 1
ATOM 1688 C CA . HIS A 1 216 ? 8.091 -11.418 -7.427 1.00 89.94 216 HIS A CA 1
ATOM 1689 C C . HIS A 1 216 ? 8.952 -12.113 -6.376 1.00 89.94 216 HIS A C 1
ATOM 1691 O O . HIS A 1 216 ? 9.602 -11.438 -5.584 1.00 89.94 216 HIS A O 1
ATOM 1697 N N . VAL A 1 217 ? 8.903 -13.450 -6.343 1.00 86.81 217 VAL A N 1
ATOM 1698 C CA . VAL A 1 217 ? 9.737 -14.330 -5.496 1.00 86.81 217 VAL A CA 1
ATOM 1699 C C . VAL A 1 217 ? 9.881 -13.817 -4.053 1.00 86.81 217 VAL A C 1
ATOM 1701 O O . VAL A 1 217 ? 10.977 -13.607 -3.547 1.00 86.81 217 VAL A O 1
ATOM 1704 N N . GLY A 1 218 ? 8.753 -13.586 -3.375 1.00 81.75 218 GLY A N 1
ATOM 1705 C CA . GLY A 1 218 ? 8.785 -13.175 -1.969 1.00 81.75 218 GLY A CA 1
ATOM 1706 C C . GLY A 1 218 ? 9.289 -11.746 -1.753 1.00 81.75 218 GLY A C 1
ATOM 1707 O O . GLY A 1 218 ? 9.806 -11.445 -0.691 1.00 81.75 218 GLY A O 1
ATOM 1708 N N . LYS A 1 219 ? 9.158 -10.842 -2.727 1.00 86.25 219 LYS A N 1
ATOM 1709 C CA . LYS A 1 219 ? 9.538 -9.435 -2.556 1.00 86.25 219 LYS A CA 1
ATOM 1710 C C . LYS A 1 219 ? 8.570 -8.510 -3.276 1.00 86.25 219 LYS A C 1
ATOM 1712 O O . LYS A 1 219 ? 8.110 -8.813 -4.378 1.00 86.25 219 LYS A O 1
ATOM 1717 N N . TYR A 1 220 ? 8.272 -7.371 -2.649 1.00 90.38 220 TYR A N 1
ATOM 1718 C CA . TYR A 1 220 ? 7.449 -6.326 -3.248 1.00 90.38 220 TYR A CA 1
ATOM 1719 C C . TYR A 1 220 ? 8.291 -5.132 -3.696 1.00 90.38 220 TYR A C 1
ATOM 1721 O O . TYR A 1 220 ? 9.099 -4.571 -2.951 1.00 90.38 220 TYR A O 1
ATOM 1729 N N . TRP A 1 221 ? 8.019 -4.699 -4.917 1.00 92.75 221 TRP A N 1
ATOM 1730 C CA . TRP A 1 221 ? 8.621 -3.554 -5.579 1.00 92.75 221 TRP A CA 1
ATOM 1731 C C . TRP A 1 221 ? 7.557 -2.511 -5.880 1.00 92.75 221 TRP A C 1
ATOM 1733 O O . TRP A 1 221 ? 6.372 -2.829 -5.953 1.00 92.75 221 TRP A O 1
ATOM 1743 N N . LYS A 1 222 ? 7.970 -1.263 -6.101 1.00 92.31 222 LYS A N 1
ATOM 1744 C CA . LYS A 1 222 ? 7.050 -0.186 -6.474 1.00 92.31 222 LYS A CA 1
ATOM 1745 C C . LYS A 1 222 ? 7.541 0.690 -7.619 1.00 92.31 222 LYS A C 1
ATOM 1747 O O . LYS A 1 222 ? 8.717 1.051 -7.717 1.00 92.31 222 LYS A O 1
ATOM 1752 N N . LEU A 1 223 ? 6.570 1.132 -8.402 1.00 89.94 223 LEU A N 1
ATOM 1753 C CA . LEU A 1 223 ? 6.648 2.194 -9.392 1.00 89.94 223 LEU A CA 1
ATOM 1754 C C . LEU A 1 223 ? 5.718 3.321 -8.954 1.00 89.94 223 LEU A C 1
ATOM 1756 O O . LEU A 1 223 ? 4.595 3.051 -8.538 1.00 89.94 223 LEU A O 1
ATOM 1760 N N . ARG A 1 224 ? 6.172 4.574 -9.031 1.00 86.44 224 ARG A N 1
ATOM 1761 C CA . ARG A 1 224 ? 5.319 5.753 -8.816 1.00 86.44 224 ARG A CA 1
ATOM 1762 C C . ARG A 1 224 ? 5.216 6.570 -10.095 1.00 86.44 224 ARG A C 1
ATOM 1764 O O . ARG A 1 224 ? 6.249 6.927 -10.657 1.00 86.44 224 ARG A O 1
ATOM 1771 N N . SER A 1 225 ? 4.003 6.908 -10.514 1.00 80.56 225 SER A N 1
ATOM 1772 C CA . SER A 1 225 ? 3.732 7.643 -11.755 1.00 80.56 225 SER A CA 1
ATOM 1773 C C . SER A 1 225 ? 4.411 9.016 -11.772 1.00 80.56 225 SER A C 1
ATOM 1775 O O . SER A 1 225 ? 5.030 9.392 -12.765 1.00 80.56 225 SER A O 1
ATOM 1777 N N . GLU A 1 226 ? 4.411 9.721 -10.633 1.00 76.94 226 GLU A N 1
ATOM 1778 C CA . GLU A 1 226 ? 5.042 11.046 -10.487 1.00 76.94 226 GLU A CA 1
ATOM 1779 C C . GLU A 1 226 ? 6.560 11.048 -10.745 1.00 76.94 226 GLU A C 1
ATOM 1781 O O . GLU A 1 226 ? 7.147 12.099 -11.002 1.00 76.94 226 GLU A O 1
ATOM 1786 N N . CYS A 1 227 ? 7.206 9.878 -10.683 1.00 81.25 227 CYS A N 1
ATOM 1787 C CA . CYS A 1 227 ? 8.634 9.732 -10.945 1.00 81.25 227 CYS A CA 1
ATOM 1788 C C . CYS A 1 227 ? 8.965 9.590 -12.440 1.00 81.25 227 CYS A C 1
ATOM 1790 O O . CYS A 1 227 ? 10.139 9.714 -12.785 1.00 81.25 227 CYS A O 1
ATOM 1792 N N . PHE A 1 228 ? 7.976 9.355 -13.313 1.00 79.56 228 PHE A N 1
ATOM 1793 C CA . PHE A 1 228 ? 8.160 9.346 -14.772 1.00 79.56 228 PHE A CA 1
ATOM 1794 C C . PHE A 1 228 ? 7.969 10.729 -15.408 1.00 79.56 228 PHE A C 1
ATOM 1796 O O . PHE A 1 228 ? 8.672 11.068 -16.359 1.00 79.56 228 PHE A O 1
ATOM 1803 N N . ASP A 1 229 ? 7.023 11.528 -14.906 1.00 70.31 229 ASP A N 1
ATOM 1804 C CA . ASP A 1 229 ? 6.826 12.929 -15.294 1.00 70.31 229 ASP A CA 1
ATOM 1805 C C . ASP A 1 229 ? 6.117 13.688 -14.160 1.00 70.31 229 ASP A C 1
ATOM 1807 O O . ASP A 1 229 ? 5.043 13.293 -13.705 1.00 70.31 229 ASP A O 1
ATOM 1811 N N . ARG A 1 230 ? 6.675 14.825 -13.726 1.00 59.62 230 ARG A N 1
ATOM 1812 C CA . ARG A 1 230 ? 6.076 15.657 -12.666 1.00 59.62 230 ARG A CA 1
ATOM 1813 C C . ARG A 1 230 ? 4.792 16.358 -13.078 1.00 59.62 230 ARG A C 1
ATOM 1815 O O . ARG A 1 230 ? 4.028 16.774 -12.210 1.00 59.62 230 ARG A O 1
ATOM 1822 N N . LYS A 1 231 ? 4.548 16.514 -14.382 1.00 49.75 231 LYS A N 1
ATOM 1823 C CA . LYS A 1 231 ? 3.261 17.008 -14.891 1.00 49.75 231 LYS A CA 1
ATOM 1824 C C . LYS A 1 231 ? 2.154 15.974 -14.722 1.00 49.75 231 LYS A C 1
ATOM 1826 O O . LYS A 1 231 ? 0.985 16.347 -14.724 1.00 49.75 231 LYS A O 1
ATOM 1831 N N . CYS A 1 232 ? 2.511 14.708 -14.500 1.00 45.56 232 CYS A N 1
ATOM 1832 C CA . CYS A 1 232 ? 1.588 13.641 -14.140 1.00 45.56 232 CYS A CA 1
ATOM 1833 C C . CYS A 1 232 ? 1.205 13.699 -12.647 1.00 45.56 232 CYS A C 1
ATOM 1835 O O . CYS A 1 232 ? 1.145 12.695 -11.941 1.00 45.56 232 CYS A O 1
ATOM 1837 N N . SER A 1 233 ? 0.955 14.905 -12.130 1.00 45.47 233 SER A N 1
ATOM 1838 C CA . SER A 1 233 ? 0.322 15.084 -10.830 1.00 45.47 233 SER A CA 1
ATOM 1839 C C . SER A 1 233 ? -1.136 14.643 -10.951 1.00 45.47 233 SER A C 1
ATOM 1841 O O . SER A 1 233 ? -1.945 15.399 -11.484 1.00 45.47 233 SER A O 1
ATOM 1843 N N . PHE A 1 234 ? -1.442 13.421 -10.508 1.00 46.59 234 PHE A N 1
ATOM 1844 C CA . PHE A 1 234 ? -2.783 12.844 -10.343 1.00 46.59 234 PHE A CA 1
ATOM 1845 C C . PHE A 1 234 ? -3.881 13.482 -11.215 1.00 46.59 234 PHE A C 1
ATOM 1847 O O . PHE A 1 234 ? -4.685 14.288 -10.729 1.00 46.59 234 PHE A O 1
ATOM 1854 N N . ILE A 1 235 ? -3.967 13.102 -12.492 1.00 41.69 235 ILE A N 1
ATOM 1855 C CA . ILE A 1 235 ? -5.165 13.397 -13.285 1.00 41.69 235 ILE A CA 1
ATOM 1856 C C . ILE A 1 235 ? -6.213 12.354 -12.903 1.00 41.69 235 ILE A C 1
ATOM 1858 O O . ILE A 1 235 ? -6.383 11.328 -13.548 1.00 41.69 235 ILE A O 1
ATOM 1862 N N . THR A 1 236 ? -6.915 12.604 -11.800 1.00 40.41 236 THR A N 1
ATOM 1863 C CA . THR A 1 236 ? -8.134 11.857 -11.482 1.00 40.41 236 THR A CA 1
ATOM 1864 C C . THR A 1 236 ? -9.183 12.226 -12.526 1.00 40.41 236 THR A C 1
ATOM 1866 O O . THR A 1 236 ? -9.838 13.267 -12.432 1.00 40.41 236 THR A O 1
ATOM 1869 N N . ASN A 1 237 ? -9.345 11.400 -13.561 1.00 37.12 237 ASN A N 1
ATOM 1870 C CA . ASN A 1 237 ? -10.519 11.520 -14.408 1.00 37.12 237 ASN A CA 1
ATOM 1871 C C . ASN A 1 237 ? -11.740 11.161 -13.550 1.00 37.12 237 ASN A C 1
ATOM 1873 O O . ASN A 1 237 ? -11.988 9.997 -13.232 1.00 37.12 237 ASN A O 1
ATOM 1877 N N . LYS A 1 238 ? -12.511 12.183 -13.161 1.00 37.16 238 LYS A N 1
ATOM 1878 C CA . LYS A 1 238 ? -13.725 12.038 -12.344 1.00 37.16 238 LYS A CA 1
ATOM 1879 C C . LYS A 1 238 ? -14.781 11.119 -12.974 1.00 37.16 238 LYS A C 1
ATOM 1881 O O . LYS A 1 238 ? -15.736 10.786 -12.291 1.00 37.16 238 LYS A O 1
ATOM 1886 N N . ALA A 1 239 ? -14.658 10.740 -14.246 1.00 33.94 239 ALA A N 1
ATOM 1887 C CA . ALA A 1 239 ? -15.612 9.869 -14.927 1.00 33.94 239 ALA A CA 1
ATOM 1888 C C . ALA A 1 239 ? -15.147 8.406 -15.076 1.00 33.94 239 ALA A C 1
ATOM 1890 O O . ALA A 1 239 ? -15.984 7.556 -15.368 1.00 33.94 239 ALA A O 1
ATOM 1891 N N . ALA A 1 240 ? -13.857 8.099 -14.880 1.00 35.44 240 ALA A N 1
ATOM 1892 C CA . ALA A 1 240 ? -13.274 6.806 -15.276 1.00 35.44 240 ALA A CA 1
ATOM 1893 C C . ALA A 1 240 ? -12.822 5.906 -14.111 1.00 35.44 240 ALA A C 1
ATOM 1895 O O . ALA A 1 240 ? -12.448 4.752 -14.315 1.00 35.44 240 ALA A O 1
ATOM 1896 N N . ALA A 1 241 ? -12.904 6.386 -12.869 1.00 36.97 241 ALA A N 1
ATOM 1897 C CA . ALA A 1 241 ? -12.544 5.584 -11.710 1.00 36.97 241 ALA A CA 1
ATOM 1898 C C . ALA A 1 241 ? -13.589 4.486 -11.441 1.00 36.97 241 ALA A C 1
ATOM 1900 O O . ALA A 1 241 ? -14.606 4.725 -10.791 1.00 36.97 241 ALA A O 1
ATOM 1901 N N . ARG A 1 242 ? -13.320 3.263 -11.905 1.00 38.91 242 ARG A N 1
ATOM 1902 C CA . ARG A 1 242 ? -13.827 2.046 -11.262 1.00 38.91 242 ARG A CA 1
ATOM 1903 C C . ARG A 1 242 ? -12.760 1.595 -10.272 1.00 38.91 242 ARG A C 1
ATOM 1905 O O . ARG A 1 242 ? -11.708 1.148 -10.711 1.00 38.91 242 ARG A O 1
ATOM 1912 N N . PRO A 1 243 ? -12.964 1.756 -8.965 1.00 40.84 243 PRO A N 1
ATOM 1913 C CA . PRO A 1 243 ? -11.942 1.359 -8.022 1.00 40.84 243 PRO A CA 1
ATOM 1914 C C . PRO A 1 243 ? -12.027 -0.152 -7.729 1.00 40.84 243 PRO A C 1
ATOM 1916 O O . PRO A 1 243 ? -13.136 -0.654 -7.542 1.00 40.84 243 PRO A O 1
ATOM 1919 N N . PRO A 1 244 ? -10.895 -0.864 -7.558 1.00 40.62 244 PRO A N 1
ATOM 1920 C CA . PRO A 1 244 ? -10.836 -2.150 -6.846 1.00 40.62 244 PRO A CA 1
ATOM 1921 C C . PRO A 1 244 ? -10.951 -1.957 -5.317 1.00 40.62 244 PRO A C 1
ATOM 1923 O O . PRO A 1 244 ? -10.380 -2.696 -4.523 1.00 40.62 244 PRO A O 1
ATOM 1926 N N . VAL A 1 245 ? -11.622 -0.889 -4.883 1.00 48.75 245 VAL A N 1
ATOM 1927 C CA . VAL A 1 245 ? -11.670 -0.439 -3.493 1.00 48.75 245 VAL A CA 1
ATOM 1928 C C . VAL A 1 245 ? -13.009 -0.871 -2.910 1.00 48.75 245 VAL A C 1
ATOM 1930 O O . VAL A 1 245 ? -14.046 -0.650 -3.539 1.00 48.75 245 VAL A O 1
ATOM 1933 N N . PHE A 1 246 ? -13.012 -1.402 -1.684 1.00 47.94 246 PHE A N 1
ATOM 1934 C CA . PHE A 1 246 ? -14.218 -1.385 -0.854 1.00 47.94 246 PHE A CA 1
ATOM 1935 C C . PHE A 1 246 ? -14.560 0.061 -0.532 1.00 47.94 246 PHE A C 1
ATOM 1937 O O . PHE A 1 246 ? -14.179 0.619 0.493 1.00 47.94 246 PHE A O 1
ATOM 1944 N N . LEU A 1 247 ? -15.266 0.690 -1.458 1.00 46.59 247 LEU A N 1
ATOM 1945 C CA . LEU A 1 247 ? -15.998 1.911 -1.214 1.00 46.59 247 LEU A CA 1
ATOM 1946 C C . LEU A 1 247 ? -17.406 1.482 -0.877 1.00 46.59 247 LEU A C 1
ATOM 1948 O O . LEU A 1 247 ? -18.290 1.519 -1.730 1.00 46.59 247 LEU A O 1
ATOM 1952 N N . ALA A 1 248 ? -17.628 1.020 0.348 1.00 37.12 248 ALA A N 1
ATOM 1953 C CA . ALA A 1 248 ? -19.004 1.022 0.786 1.00 37.12 248 ALA A CA 1
ATOM 1954 C C . ALA A 1 248 ? -19.401 2.473 1.053 1.00 37.12 248 ALA A C 1
ATOM 1956 O O . ALA A 1 248 ? -18.731 3.158 1.839 1.00 37.12 248 ALA A O 1
ATOM 1957 N N . PRO A 1 249 ? -20.477 2.971 0.430 1.00 38.31 249 PRO A N 1
ATOM 1958 C CA . PRO A 1 249 ? -21.193 4.065 1.046 1.00 38.31 249 PRO A CA 1
ATOM 1959 C C . PRO A 1 249 ? -21.596 3.624 2.460 1.00 38.31 249 PRO A C 1
ATOM 1961 O O . PRO A 1 249 ? -21.975 2.476 2.689 1.00 38.31 249 PRO A O 1
ATOM 1964 N N . ILE A 1 250 ? -21.504 4.543 3.422 1.00 37.72 250 ILE A N 1
ATOM 1965 C CA . ILE A 1 250 ? -22.276 4.406 4.656 1.00 37.72 250 ILE A CA 1
ATOM 1966 C C . ILE A 1 250 ? -23.730 4.391 4.190 1.00 37.72 250 ILE A C 1
ATOM 1968 O O . ILE A 1 250 ? -24.198 5.415 3.684 1.00 37.72 250 ILE A O 1
ATOM 1972 N N . ASP A 1 251 ? -24.411 3.249 4.295 1.00 35.78 251 ASP A N 1
ATOM 1973 C CA . ASP A 1 251 ? -25.851 3.195 4.071 1.00 35.78 251 ASP A CA 1
ATOM 1974 C C . ASP A 1 251 ? -26.501 4.244 4.980 1.00 35.78 251 ASP A C 1
ATOM 1976 O O . ASP A 1 251 ? -26.421 4.185 6.208 1.00 35.78 251 ASP A O 1
ATOM 1980 N N . GLN A 1 252 ? -27.088 5.268 4.359 1.00 32.00 252 GLN A N 1
ATOM 1981 C CA . GLN A 1 252 ? -28.020 6.163 5.027 1.00 32.00 252 GLN A CA 1
ATOM 1982 C C . GLN A 1 252 ? -29.388 5.483 4.988 1.00 32.00 252 GLN A C 1
ATOM 1984 O O . GLN A 1 252 ? -30.199 5.768 4.107 1.00 32.00 252 GLN A O 1
ATOM 1989 N N . SER A 1 253 ? -29.629 4.566 5.924 1.00 32.19 253 SER A N 1
ATOM 1990 C CA . SER A 1 253 ? -30.972 4.072 6.243 1.00 32.19 253 SER A CA 1
ATOM 1991 C C . SER A 1 253 ? -31.176 4.022 7.746 1.00 32.19 253 SER A C 1
ATOM 1993 O O . SER A 1 253 ? -30.388 3.302 8.399 1.00 32.19 253 SER A O 1
#

Radius of gyration: 19.7 Å; chains: 1; bounding box: 50×72×46 Å

Secondary structure (DSSP, 8-state):
----------PPP------S-PPEESEEEEPPSSTT--EEEEEES-HHHHHHHHHSEEEEE-SSEEEEEEE-TT-TT--EEEEEEEE-TTPPPPTT-BPPPS-SS-SEETTEEEEEEE--S--SSHHHHHHHHHHHHHHHHTHHHHHHHHHHHTSSEEEEEEEETTGGGSTTS-SSEEEEEGGG-B-------SHHHHHHHHHH--S--SEEEEEETTEEEEEEGGGT-TT-S----TTT---SSB-------